Protein AF-A0A2V6ZN75-F1 (afdb_monomer_lite)

Radius of gyration: 19.62 Å; chains: 1; bounding box: 63×71×42 Å

Secondary structure (DSSP, 8-state):
-----SSHHHHHHHHHHHT--SS--HHHHHHHHHHHHHHHHHHHTTSS-HHHHHHHHHHHHHHHHHHTT--HHHHHHHHHHHHHHHHHHTT--HHHHHHHHHHHHHHHHHHTT--HHHHHHHHHHHHHHHHHHHT--HHHHHHHHHHHHHHHHHHH-HHHHHHHHHHHHHHHHHHHHHHTTSSS---------

Structure (mmCIF, N/CA/C/O backbone):
data_AF-A0A2V6ZN75-F1
#
_entry.id   AF-A0A2V6ZN75-F1
#
loop_
_atom_site.group_PDB
_atom_site.id
_atom_site.type_symbol
_atom_site.label_atom_id
_atom_site.label_alt_id
_atom_site.label_comp_id
_atom_site.label_asym_id
_atom_site.label_entity_id
_atom_site.label_seq_id
_atom_site.pdbx_PDB_ins_code
_atom_site.Cartn_x
_atom_site.Cartn_y
_atom_site.Cartn_z
_atom_site.occupancy
_atom_site.B_iso_or_equiv
_atom_site.auth_seq_id
_atom_site.auth_comp_id
_atom_site.auth_asym_id
_atom_site.auth_atom_id
_atom_site.pdbx_PDB_model_num
ATOM 1 N N . MET A 1 1 ? 25.340 33.271 24.447 1.00 34.81 1 MET A N 1
ATOM 2 C CA . MET A 1 1 ? 25.197 32.747 23.071 1.00 34.81 1 MET A CA 1
ATOM 3 C C . MET A 1 1 ? 25.321 31.231 23.127 1.00 34.81 1 MET A C 1
ATOM 5 O O . MET A 1 1 ? 26.429 30.729 23.212 1.00 34.81 1 MET A O 1
ATOM 9 N N . THR A 1 2 ? 24.207 30.503 23.158 1.00 36.66 2 THR A N 1
ATOM 10 C CA . THR A 1 2 ? 24.182 29.031 23.181 1.00 36.66 2 THR A CA 1
ATOM 11 C C . THR A 1 2 ? 23.348 28.549 22.001 1.00 36.66 2 THR A C 1
ATOM 13 O O . THR A 1 2 ? 22.123 28.620 22.010 1.00 36.66 2 THR A O 1
ATOM 16 N N . ARG A 1 3 ? 24.026 28.097 20.946 1.00 39.31 3 ARG A N 1
ATOM 17 C CA . ARG A 1 3 ? 23.434 27.297 19.872 1.00 39.31 3 ARG A CA 1
ATOM 18 C C . ARG A 1 3 ? 24.203 25.988 19.784 1.00 39.31 3 ARG A C 1
ATOM 20 O O . ARG A 1 3 ? 25.414 25.978 19.974 1.00 39.31 3 ARG A O 1
ATOM 27 N N . SER A 1 4 ? 23.453 24.949 19.431 1.00 39.00 4 SER A N 1
ATOM 28 C CA . SER A 1 4 ? 23.906 23.631 18.977 1.00 39.00 4 SER A CA 1
ATOM 29 C C . SER A 1 4 ? 24.044 22.559 20.055 1.00 39.00 4 SER A C 1
ATOM 31 O O . SER A 1 4 ? 25.131 22.223 20.501 1.00 39.00 4 SER A O 1
ATOM 33 N N . SER A 1 5 ? 22.912 21.937 20.386 1.00 44.19 5 SER A N 1
ATOM 34 C CA . SER A 1 5 ? 22.880 20.511 20.722 1.00 44.19 5 SER A CA 1
ATOM 35 C C . SER A 1 5 ? 21.494 19.950 20.401 1.00 44.19 5 SER A C 1
ATOM 37 O O . SER A 1 5 ? 20.612 19.978 21.247 1.00 44.19 5 SER A O 1
ATOM 39 N N . HIS A 1 6 ? 21.267 19.541 19.147 1.00 46.12 6 HIS A N 1
ATOM 40 C CA . HIS A 1 6 ? 20.044 18.822 18.743 1.00 46.12 6 HIS A CA 1
ATOM 41 C C . HIS A 1 6 ? 20.264 17.730 17.669 1.00 46.12 6 HIS A C 1
ATOM 43 O O . HIS A 1 6 ? 19.305 17.059 17.313 1.00 46.12 6 HIS A O 1
ATOM 49 N N . ASN A 1 7 ? 21.496 17.469 17.202 1.00 46.22 7 ASN A N 1
ATOM 50 C CA . ASN A 1 7 ? 21.741 16.425 16.184 1.00 46.22 7 ASN A CA 1
ATOM 51 C C . ASN A 1 7 ? 22.216 15.067 16.738 1.00 46.22 7 ASN A C 1
ATOM 53 O O . ASN A 1 7 ? 22.113 14.063 16.042 1.00 46.22 7 ASN A O 1
ATOM 57 N N . GLY A 1 8 ? 22.689 14.997 17.987 1.00 38.28 8 GLY A N 1
ATOM 58 C CA . GLY A 1 8 ? 23.343 13.787 18.508 1.00 38.28 8 GLY A CA 1
ATOM 59 C C . GLY A 1 8 ? 22.412 12.605 18.812 1.00 38.28 8 GLY A C 1
ATOM 60 O O . GLY A 1 8 ? 22.855 11.461 18.800 1.00 38.28 8 GLY A O 1
ATOM 61 N N . SER A 1 9 ? 21.121 12.838 19.068 1.00 49.72 9 SER A N 1
ATOM 62 C CA . SER A 1 9 ? 20.165 11.768 19.402 1.00 49.72 9 SER A CA 1
ATOM 63 C C . SER A 1 9 ? 19.601 11.057 18.170 1.00 49.72 9 SER A C 1
ATOM 65 O O . SER A 1 9 ? 19.288 9.869 18.234 1.00 49.72 9 SER A O 1
ATOM 67 N N . PHE A 1 10 ? 19.505 11.764 17.042 1.00 42.41 10 PHE A N 1
ATOM 68 C CA . PHE A 1 10 ? 18.984 11.232 15.785 1.00 42.41 10 PHE A CA 1
ATOM 69 C C . PHE A 1 10 ? 19.989 10.286 15.121 1.00 42.41 10 PHE A C 1
ATOM 71 O O . PHE A 1 10 ? 19.644 9.166 14.749 1.00 42.41 10 PHE A O 1
ATOM 78 N N . GLU A 1 11 ? 21.261 10.680 15.084 1.00 40.12 11 GLU A N 1
ATOM 79 C CA . GLU A 1 11 ? 22.337 9.859 14.520 1.00 40.12 11 GLU A CA 1
ATOM 80 C C . GLU A 1 11 ? 22.581 8.587 15.348 1.00 40.12 11 GLU A C 1
ATOM 82 O O . GLU A 1 11 ? 22.791 7.511 14.790 1.00 40.12 11 GLU A O 1
ATOM 87 N N . GLN A 1 12 ? 22.446 8.667 16.678 1.00 47.84 12 GLN A N 1
ATOM 88 C CA . GLN A 1 12 ? 22.550 7.502 17.566 1.00 47.84 12 GLN A CA 1
ATOM 89 C C . GLN A 1 12 ? 21.350 6.552 17.449 1.00 47.84 12 GLN A C 1
ATOM 91 O O . GLN A 1 12 ? 21.514 5.335 17.561 1.00 47.84 12 GLN A O 1
ATOM 96 N N . ALA A 1 13 ? 20.147 7.084 17.208 1.00 49.59 13 ALA A N 1
ATOM 97 C CA . ALA A 1 13 ? 18.953 6.277 16.968 1.00 49.59 13 ALA A CA 1
ATOM 98 C C . ALA A 1 13 ? 19.046 5.522 15.633 1.00 49.59 13 ALA A C 1
ATOM 100 O O . ALA A 1 13 ? 18.709 4.339 15.575 1.00 49.59 13 ALA A O 1
ATOM 101 N N . ILE A 1 14 ? 19.580 6.174 14.595 1.00 48.12 14 ILE A N 1
ATOM 102 C CA . ILE A 1 14 ? 19.839 5.561 13.287 1.00 48.12 14 ILE A CA 1
ATOM 103 C C . ILE A 1 14 ? 20.945 4.503 13.394 1.00 48.12 14 ILE A C 1
ATOM 105 O O . ILE A 1 14 ? 20.753 3.381 12.933 1.00 48.12 14 ILE A O 1
ATOM 109 N N . GLN A 1 15 ? 22.060 4.787 14.075 1.00 40.31 15 GLN A N 1
ATOM 110 C CA . GLN A 1 15 ? 23.147 3.811 14.250 1.00 40.31 15 GLN A CA 1
ATOM 111 C C . GLN A 1 15 ? 22.716 2.570 15.047 1.00 40.31 15 GLN A C 1
ATOM 113 O O . GLN A 1 15 ? 23.121 1.451 14.717 1.00 40.31 15 GLN A O 1
ATOM 118 N N . LYS A 1 16 ? 21.845 2.732 16.054 1.00 44.66 16 LYS A N 1
ATOM 119 C CA . LYS A 1 16 ? 21.267 1.598 16.795 1.00 44.66 16 LYS A CA 1
ATOM 120 C C . LYS A 1 16 ? 20.245 0.803 15.981 1.00 44.66 16 LYS A C 1
ATOM 122 O O . LYS A 1 16 ? 20.147 -0.403 16.183 1.00 44.66 16 LYS A O 1
ATOM 127 N N . ALA A 1 17 ? 19.514 1.443 15.067 1.00 47.38 17 ALA A N 1
ATOM 128 C CA . ALA A 1 17 ? 18.564 0.769 14.182 1.00 47.38 17 ALA A CA 1
ATOM 129 C C . ALA A 1 17 ? 19.262 -0.021 13.060 1.00 47.38 17 ALA A C 1
ATOM 131 O O . ALA A 1 17 ? 18.829 -1.119 12.727 1.00 47.38 17 ALA A O 1
ATOM 132 N N . VAL A 1 18 ? 20.364 0.508 12.520 1.00 44.22 18 VAL A N 1
ATOM 133 C CA . VAL A 1 18 ? 21.114 -0.091 11.400 1.00 44.22 18 VAL A CA 1
ATOM 134 C C . VAL A 1 18 ? 21.980 -1.283 11.836 1.00 44.22 18 VAL A C 1
ATOM 136 O O . VAL A 1 18 ? 22.219 -2.192 11.048 1.00 44.22 18 VAL A O 1
ATOM 139 N N . SER A 1 19 ? 22.405 -1.340 13.101 1.00 46.91 19 SER A N 1
ATOM 140 C CA . SER A 1 19 ? 23.269 -2.426 13.602 1.00 46.91 19 SER A CA 1
ATOM 141 C C . SER A 1 19 ? 22.510 -3.705 14.008 1.00 46.91 19 SER A C 1
ATOM 143 O O . SER A 1 19 ? 23.130 -4.716 14.330 1.00 46.91 19 SER A O 1
ATOM 145 N N . GLY A 1 20 ? 21.173 -3.680 14.020 1.00 42.34 20 GLY A N 1
ATOM 146 C CA . GLY A 1 20 ? 20.321 -4.788 14.462 1.00 42.34 20 GLY A CA 1
ATOM 147 C C . GLY A 1 20 ? 19.846 -5.664 13.306 1.00 42.34 20 GLY A C 1
ATOM 148 O O . GLY A 1 20 ? 18.685 -5.594 12.911 1.00 42.34 20 GLY A O 1
ATOM 149 N N . GLY A 1 21 ? 20.740 -6.478 12.746 1.00 41.41 21 GLY A N 1
ATOM 150 C CA . GLY A 1 21 ? 20.378 -7.485 11.752 1.00 41.41 21 GLY A CA 1
ATOM 151 C C . GLY A 1 21 ? 19.423 -8.537 12.328 1.00 41.41 21 GLY A C 1
ATOM 152 O O . GLY A 1 21 ? 19.740 -9.194 13.316 1.00 41.41 21 GLY A O 1
ATOM 153 N N . GLY A 1 22 ? 18.281 -8.727 11.664 1.00 43.41 22 GLY A N 1
ATOM 154 C CA . GLY A 1 22 ? 17.375 -9.855 11.877 1.00 43.41 22 GLY A CA 1
ATOM 155 C C . GLY A 1 22 ? 16.224 -9.581 12.847 1.00 43.41 22 GLY A C 1
ATOM 156 O O . GLY A 1 22 ? 16.417 -9.372 14.039 1.00 43.41 22 GLY A O 1
ATOM 157 N N . THR A 1 23 ? 15.001 -9.727 12.328 1.00 43.00 23 THR A N 1
ATOM 158 C CA . THR A 1 23 ? 13.693 -9.534 12.989 1.00 43.00 23 THR A CA 1
ATOM 159 C C . THR A 1 23 ? 13.234 -8.082 12.976 1.00 43.00 23 THR A C 1
ATOM 161 O O . THR A 1 23 ? 13.906 -7.204 13.509 1.00 43.00 23 THR A O 1
ATOM 164 N N . VAL A 1 24 ? 12.065 -7.842 12.367 1.00 48.28 24 VAL A N 1
ATOM 165 C CA . VAL A 1 24 ? 11.304 -6.582 12.409 1.00 48.28 24 VAL A CA 1
ATOM 166 C C . VAL A 1 24 ? 11.269 -6.095 13.856 1.00 48.28 24 VAL A C 1
ATOM 168 O O . VAL A 1 24 ? 10.476 -6.557 14.672 1.00 48.28 24 VAL A O 1
ATOM 171 N N . SER A 1 25 ? 12.218 -5.234 14.207 1.00 43.88 25 SER A N 1
ATOM 172 C CA . SER A 1 25 ? 12.447 -4.871 15.593 1.00 43.88 25 SER A CA 1
ATOM 173 C C . SER A 1 25 ? 11.322 -3.942 16.009 1.00 43.88 25 SER A C 1
ATOM 175 O O . SER A 1 25 ? 10.948 -3.037 15.263 1.00 43.88 25 SER A O 1
ATOM 177 N N . VAL A 1 26 ? 10.809 -4.118 17.223 1.00 49.53 26 VAL A N 1
ATOM 178 C CA . VAL A 1 26 ? 9.845 -3.204 17.858 1.00 49.53 26 VAL A CA 1
ATOM 179 C C . VAL A 1 26 ? 10.302 -1.736 17.734 1.00 49.53 26 VAL A C 1
ATOM 181 O O . VAL A 1 26 ? 9.471 -0.838 17.671 1.00 49.53 26 VAL A O 1
ATOM 184 N N . GLY A 1 27 ? 11.612 -1.491 17.586 1.00 43.91 27 GLY A N 1
ATOM 185 C CA . GLY A 1 27 ? 12.206 -0.199 17.235 1.00 43.91 27 GLY A CA 1
ATOM 186 C C . GLY A 1 27 ? 11.790 0.389 15.878 1.00 43.91 27 GLY A C 1
ATOM 187 O O . GLY A 1 27 ? 11.506 1.579 15.829 1.00 43.91 27 GLY A O 1
ATOM 188 N N . LEU A 1 28 ? 11.678 -0.399 14.800 1.00 46.22 28 LEU A N 1
ATOM 189 C CA . LEU A 1 28 ? 11.204 0.086 13.493 1.00 46.22 28 LEU A CA 1
ATOM 190 C C . LEU A 1 28 ? 9.699 0.360 13.522 1.00 46.22 28 LEU A C 1
ATOM 192 O O . LEU A 1 28 ? 9.251 1.380 13.013 1.00 46.22 28 LEU A O 1
ATOM 196 N N . VAL A 1 29 ? 8.927 -0.513 14.176 1.00 47.28 29 VAL A N 1
ATOM 197 C CA . VAL A 1 29 ? 7.491 -0.281 14.394 1.00 47.28 29 VAL A CA 1
ATOM 198 C C . VAL A 1 29 ? 7.286 0.985 15.222 1.00 47.28 29 VAL A C 1
ATOM 200 O O . VAL A 1 29 ? 6.440 1.796 14.872 1.00 47.28 29 VAL A O 1
ATOM 203 N N . ASN A 1 30 ? 8.088 1.204 16.266 1.00 46.59 30 ASN A N 1
ATOM 204 C CA . ASN A 1 30 ? 8.038 2.422 17.071 1.00 46.59 30 ASN A CA 1
ATOM 205 C C . ASN A 1 30 ? 8.549 3.656 16.325 1.00 46.59 30 ASN A C 1
ATOM 207 O O . ASN A 1 30 ? 8.037 4.739 16.575 1.00 46.59 30 ASN A O 1
ATOM 211 N N . LEU A 1 31 ? 9.501 3.518 15.399 1.00 51.47 31 LEU A N 1
ATOM 212 C CA . LEU A 1 31 ? 9.956 4.612 14.544 1.00 51.47 31 LEU A CA 1
ATOM 213 C C . LEU A 1 31 ? 8.867 5.008 13.550 1.00 51.47 31 LEU A C 1
ATOM 215 O O . LEU A 1 31 ? 8.475 6.164 13.528 1.00 51.47 31 LEU A O 1
ATOM 219 N N . VAL A 1 32 ? 8.317 4.049 12.803 1.00 53.16 32 VAL A N 1
ATOM 220 C CA . VAL A 1 32 ? 7.191 4.270 11.884 1.00 53.16 32 VAL A CA 1
ATOM 221 C C . VAL A 1 32 ? 5.993 4.824 12.648 1.00 53.16 32 VAL A C 1
ATOM 223 O O . VAL A 1 32 ? 5.395 5.801 12.213 1.00 53.16 32 VAL A O 1
ATOM 226 N N . LYS A 1 33 ? 5.688 4.273 13.829 1.00 49.84 33 LYS A N 1
ATOM 227 C CA . LYS A 1 33 ? 4.644 4.779 14.724 1.00 49.84 33 LYS A CA 1
ATOM 228 C C . LYS A 1 3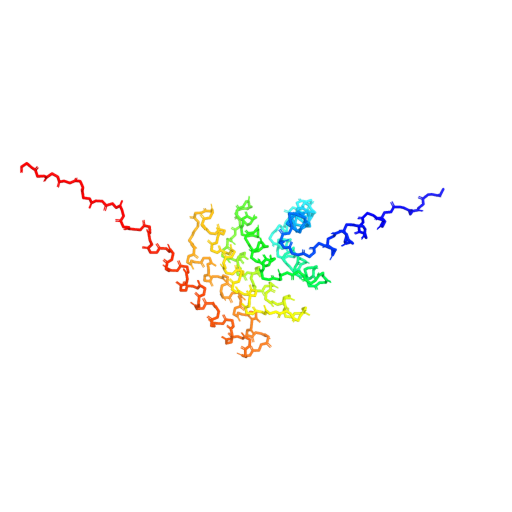3 ? 4.942 6.201 15.185 1.00 49.84 33 LYS A C 1
ATOM 230 O O . LYS A 1 33 ? 4.031 7.009 15.138 1.00 49.84 33 LYS A O 1
ATOM 235 N N . ASN A 1 34 ? 6.166 6.536 15.590 1.00 50.59 34 ASN A N 1
ATOM 236 C CA . ASN A 1 34 ? 6.512 7.899 15.995 1.00 50.59 34 ASN A CA 1
ATOM 237 C C . ASN A 1 34 ? 6.473 8.863 14.814 1.00 50.59 34 ASN A C 1
ATOM 239 O O . ASN A 1 34 ? 5.902 9.928 14.954 1.00 50.59 34 ASN A O 1
ATOM 243 N N . THR A 1 35 ? 6.994 8.501 13.645 1.00 50.66 35 THR A N 1
ATOM 244 C CA . THR A 1 35 ? 6.923 9.331 12.438 1.00 50.66 35 THR A CA 1
ATOM 245 C C . THR A 1 35 ? 5.475 9.546 11.999 1.00 50.66 35 THR A C 1
ATOM 247 O O . THR A 1 35 ? 5.101 10.674 11.690 1.00 50.66 35 THR A O 1
ATOM 250 N N . LEU A 1 36 ? 4.639 8.502 12.038 1.00 48.47 36 LEU A N 1
ATOM 251 C CA . LEU A 1 36 ? 3.197 8.603 11.803 1.00 48.47 36 LEU A CA 1
ATOM 252 C C . LEU A 1 36 ? 2.537 9.488 12.854 1.00 48.47 36 LEU A C 1
ATOM 254 O O . LEU A 1 36 ? 1.841 10.419 12.489 1.00 48.47 36 LEU A O 1
ATOM 258 N N . VAL A 1 37 ? 2.774 9.252 14.144 1.00 48.12 37 VAL A N 1
ATOM 259 C CA . VAL A 1 37 ? 2.201 10.045 15.241 1.00 48.12 37 VAL A CA 1
ATOM 260 C C . VAL A 1 37 ? 2.643 11.502 15.148 1.00 48.12 37 VAL A C 1
ATOM 262 O O . VAL A 1 37 ? 1.812 12.382 15.332 1.00 48.12 37 VAL A O 1
ATOM 265 N N . THR A 1 38 ? 3.899 11.785 14.811 1.00 48.56 38 THR A N 1
ATOM 266 C CA . THR A 1 38 ? 4.423 13.141 14.608 1.00 48.56 38 THR A CA 1
ATOM 267 C C . THR A 1 38 ? 3.789 13.802 13.385 1.00 48.56 38 THR A C 1
ATOM 269 O O . THR A 1 38 ? 3.342 14.940 13.491 1.00 48.56 38 THR A O 1
ATOM 272 N N . ALA A 1 39 ? 3.669 13.100 12.253 1.00 46.09 39 ALA A N 1
ATOM 273 C CA . ALA A 1 39 ? 3.011 13.625 11.053 1.00 46.09 39 ALA A CA 1
ATOM 274 C C . ALA A 1 39 ? 1.502 13.857 11.268 1.00 46.09 39 ALA A C 1
ATOM 276 O O . ALA A 1 39 ? 0.960 14.876 10.852 1.00 46.09 39 ALA A O 1
ATOM 277 N N . ILE A 1 40 ? 0.831 12.938 11.965 1.00 44.28 40 ILE A N 1
ATOM 278 C CA . ILE A 1 40 ? -0.593 12.997 12.318 1.00 44.28 40 ILE A CA 1
ATOM 279 C C . ILE A 1 40 ? -0.855 14.104 13.346 1.00 44.28 40 ILE A C 1
ATOM 281 O O . ILE A 1 40 ? -1.847 14.818 13.226 1.00 44.28 40 ILE A O 1
ATOM 285 N N . SER A 1 41 ? 0.026 14.278 14.336 1.00 48.59 41 SER A N 1
ATOM 286 C CA . SER A 1 41 ? -0.096 15.345 15.340 1.00 48.59 41 SER A CA 1
ATOM 287 C C . SER A 1 41 ? 0.135 16.715 14.706 1.00 48.59 41 SER A C 1
ATOM 289 O O . SER A 1 41 ? -0.681 17.605 14.906 1.00 48.59 41 SER A O 1
ATOM 291 N N . GLY A 1 42 ? 1.147 16.852 13.840 1.00 45.81 42 GLY A N 1
ATOM 292 C CA . GLY A 1 42 ? 1.357 18.081 13.068 1.00 45.81 42 GLY A CA 1
ATOM 293 C C . GLY A 1 42 ? 0.198 18.411 12.118 1.00 45.81 42 GLY A C 1
ATOM 294 O O . GLY A 1 42 ? -0.074 19.578 11.870 1.00 45.81 42 GLY A O 1
ATOM 295 N N . ALA A 1 43 ? -0.531 17.402 11.628 1.00 39.25 43 ALA A N 1
ATOM 296 C CA . ALA A 1 43 ? -1.731 17.595 10.812 1.00 39.25 43 ALA A CA 1
ATOM 297 C C . ALA A 1 43 ? -2.996 17.925 11.629 1.00 39.25 43 ALA A C 1
ATOM 299 O O . ALA A 1 43 ? -3.881 18.613 11.118 1.00 39.25 43 ALA A O 1
ATOM 300 N N . ARG A 1 44 ? -3.096 17.467 12.890 1.00 40.12 44 ARG A N 1
ATOM 301 C CA . ARG A 1 44 ? -4.186 17.847 13.813 1.00 40.12 44 ARG A CA 1
ATOM 302 C C . ARG A 1 44 ? -4.158 19.335 14.152 1.00 40.12 44 ARG A C 1
ATOM 304 O O . ARG A 1 44 ? -5.226 19.930 14.246 1.00 40.12 44 ARG A O 1
ATOM 311 N N . ASP A 1 45 ? -2.973 19.932 14.251 1.00 46.38 45 ASP A N 1
ATOM 312 C CA . ASP A 1 45 ? -2.811 21.366 14.526 1.00 46.38 45 ASP A CA 1
ATOM 313 C C . ASP A 1 45 ? -3.297 22.267 13.367 1.00 46.38 45 ASP A C 1
ATOM 315 O O . ASP A 1 45 ? -3.529 23.457 13.568 1.00 46.38 45 ASP A O 1
ATOM 319 N N . VAL A 1 46 ? -3.506 21.709 12.164 1.00 45.19 46 VAL A N 1
ATOM 320 C CA . VAL A 1 46 ? -3.925 22.443 10.948 1.00 45.19 46 VAL A CA 1
ATOM 321 C C . VAL A 1 46 ? -5.378 22.124 10.534 1.00 45.19 46 VAL A C 1
ATOM 323 O O . VAL A 1 46 ? -5.899 22.685 9.575 1.00 45.19 46 VAL A O 1
ATOM 326 N N . GLY A 1 47 ? -6.089 21.262 11.270 1.00 37.56 47 GLY A N 1
ATOM 327 C CA . GLY A 1 47 ? -7.556 21.137 11.222 1.00 37.56 47 GLY A CA 1
ATOM 328 C C . GLY A 1 47 ? -8.219 20.635 9.924 1.00 37.56 47 GLY A C 1
ATOM 329 O O . GLY A 1 47 ? -9.432 20.448 9.934 1.00 37.56 47 GLY A O 1
ATOM 330 N N . GLY A 1 48 ? -7.492 20.380 8.826 1.00 43.31 48 GLY A N 1
ATOM 331 C CA . GLY A 1 48 ? -8.115 20.059 7.525 1.00 43.31 48 GLY A CA 1
ATOM 332 C C . GLY A 1 48 ? -7.497 18.926 6.696 1.00 43.31 48 GLY A C 1
ATOM 333 O O . GLY A 1 48 ? -8.094 18.510 5.708 1.00 43.31 48 GLY A O 1
ATOM 334 N N . GLU A 1 49 ? -6.331 18.388 7.066 1.00 54.50 49 GLU A N 1
ATOM 335 C CA . GLU A 1 49 ? -5.504 17.590 6.138 1.00 54.50 49 GLU A CA 1
ATOM 336 C C . GLU A 1 49 ? -5.164 16.171 6.612 1.00 54.50 49 GLU A C 1
ATOM 338 O O . GLU A 1 49 ? -4.235 15.555 6.095 1.00 54.50 49 GLU A O 1
ATOM 343 N N . MET A 1 50 ? -5.900 15.590 7.564 1.00 51.66 50 MET A N 1
ATOM 344 C CA . MET A 1 50 ? -5.519 14.285 8.135 1.00 51.66 50 MET A CA 1
ATOM 345 C C . MET A 1 50 ? -5.414 13.150 7.092 1.00 51.66 50 MET A C 1
ATOM 347 O O . MET A 1 50 ? -4.513 12.317 7.190 1.00 51.66 50 MET A O 1
ATOM 351 N N . GLY A 1 51 ? -6.251 13.150 6.045 1.00 50.84 51 GLY A N 1
ATOM 352 C CA . GLY A 1 51 ? -6.139 12.201 4.925 1.00 50.84 51 GLY A CA 1
ATOM 353 C C . GLY A 1 51 ? -4.896 12.428 4.048 1.00 50.84 51 GLY A C 1
ATOM 354 O O . GLY A 1 51 ? -4.192 11.478 3.703 1.00 50.84 51 GLY A O 1
ATOM 355 N N . THR A 1 52 ? -4.570 13.688 3.743 1.00 60.81 52 THR A N 1
ATOM 356 C CA . THR A 1 52 ? -3.352 14.077 3.008 1.00 60.81 52 THR A CA 1
ATOM 357 C C . THR A 1 52 ? -2.095 13.762 3.818 1.00 60.81 52 THR A C 1
ATOM 359 O O . THR A 1 52 ? -1.104 13.286 3.266 1.00 60.81 52 THR A O 1
ATOM 362 N N . ALA A 1 53 ? -2.154 13.954 5.136 1.00 66.38 53 ALA A N 1
ATOM 363 C CA . ALA A 1 53 ? -1.077 13.658 6.068 1.00 66.38 53 ALA A CA 1
ATOM 364 C C . ALA A 1 53 ? -0.815 12.155 6.195 1.00 66.38 53 ALA A C 1
ATOM 366 O O . ALA A 1 53 ? 0.342 11.743 6.186 1.00 66.38 53 ALA A O 1
ATOM 367 N N . ALA A 1 54 ? -1.858 11.320 6.241 1.00 68.81 54 ALA A N 1
ATOM 368 C CA . ALA A 1 54 ? -1.699 9.866 6.254 1.00 68.81 54 ALA A CA 1
ATOM 369 C C . ALA A 1 54 ? -1.036 9.361 4.960 1.00 68.81 54 ALA A C 1
ATOM 371 O O . ALA A 1 54 ? -0.072 8.595 5.000 1.00 68.81 54 ALA A O 1
ATOM 372 N N . VAL A 1 55 ? -1.466 9.875 3.804 1.00 72.25 55 VAL A N 1
ATOM 373 C CA . VAL A 1 55 ? -0.843 9.568 2.507 1.00 72.25 55 VAL A CA 1
ATOM 374 C C . VAL A 1 55 ? 0.601 10.081 2.440 1.00 72.25 55 VAL A C 1
ATOM 376 O O . VAL A 1 55 ? 1.487 9.370 1.964 1.00 72.25 55 VAL A O 1
ATOM 379 N N . ALA A 1 56 ? 0.880 11.285 2.943 1.00 74.69 56 ALA A N 1
ATOM 380 C CA . ALA A 1 56 ? 2.240 11.809 3.040 1.00 74.69 56 ALA A CA 1
ATOM 381 C C . ALA A 1 56 ? 3.115 10.938 3.953 1.00 74.69 56 ALA A C 1
ATOM 383 O O . ALA A 1 56 ? 4.268 10.663 3.617 1.00 74.69 56 ALA A O 1
ATOM 384 N N . ALA A 1 57 ? 2.553 10.434 5.052 1.00 74.38 57 ALA A N 1
ATOM 385 C CA . ALA A 1 57 ? 3.241 9.533 5.960 1.00 74.38 57 ALA A CA 1
ATOM 386 C C . ALA A 1 57 ? 3.537 8.172 5.314 1.00 74.38 57 ALA A C 1
ATOM 388 O O . ALA A 1 57 ? 4.626 7.645 5.527 1.00 74.38 57 ALA A O 1
ATOM 389 N N . VAL A 1 58 ? 2.650 7.632 4.466 1.00 84.12 58 VAL A N 1
ATOM 390 C CA . VAL A 1 58 ? 2.937 6.429 3.653 1.00 84.12 58 VAL A CA 1
ATOM 391 C C . VAL A 1 58 ? 4.176 6.658 2.782 1.00 84.12 58 VAL A C 1
ATOM 393 O O . VAL A 1 58 ? 5.118 5.867 2.822 1.00 84.12 58 VAL A O 1
ATOM 396 N N . ARG A 1 59 ? 4.225 7.771 2.037 1.00 84.31 59 ARG A N 1
ATOM 397 C CA . ARG A 1 59 ? 5.366 8.092 1.161 1.00 84.31 59 ARG A CA 1
ATOM 398 C C . ARG A 1 59 ? 6.655 8.303 1.959 1.00 84.31 59 ARG A C 1
ATOM 400 O O . ARG A 1 59 ? 7.698 7.760 1.604 1.00 84.31 59 ARG A O 1
ATOM 407 N N . GLY A 1 60 ? 6.582 9.078 3.041 1.00 75.50 60 GLY A N 1
ATOM 408 C CA . GLY A 1 60 ? 7.718 9.333 3.927 1.00 75.50 60 GLY A CA 1
ATOM 409 C C . GLY A 1 60 ? 8.257 8.051 4.560 1.00 75.50 60 GLY A C 1
ATOM 410 O O . GLY A 1 60 ? 9.466 7.837 4.554 1.00 75.50 60 GLY A O 1
ATOM 411 N N . SER A 1 61 ? 7.370 7.158 5.008 1.00 77.19 61 SER A N 1
ATOM 412 C CA . SER A 1 61 ? 7.758 5.864 5.580 1.00 77.19 61 SER A CA 1
ATOM 413 C C . SER A 1 61 ? 8.478 4.989 4.557 1.00 77.19 61 SER A C 1
ATOM 415 O O . SER A 1 61 ? 9.505 4.407 4.882 1.00 77.19 61 SER A O 1
ATOM 417 N N . ILE A 1 62 ? 7.991 4.926 3.313 1.00 79.62 62 ILE A N 1
ATOM 418 C CA . ILE A 1 62 ? 8.629 4.131 2.251 1.00 79.62 62 ILE A CA 1
ATOM 419 C C . ILE A 1 62 ? 10.003 4.696 1.879 1.00 79.62 62 ILE A C 1
ATOM 421 O O . ILE A 1 62 ? 10.942 3.924 1.697 1.00 79.62 62 ILE A O 1
ATOM 425 N N . ARG A 1 63 ? 10.155 6.024 1.796 1.00 78.75 63 ARG A N 1
ATOM 426 C CA . ARG A 1 63 ? 11.462 6.649 1.529 1.00 78.75 63 ARG A CA 1
ATOM 427 C C . ARG A 1 63 ? 12.459 6.374 2.646 1.00 78.75 63 ARG A C 1
ATOM 429 O O . ARG A 1 63 ? 13.536 5.863 2.367 1.00 78.75 63 ARG A O 1
ATOM 436 N N . ALA A 1 64 ? 12.058 6.614 3.892 1.00 72.56 64 ALA A N 1
ATOM 437 C CA . ALA A 1 64 ? 12.893 6.327 5.053 1.00 72.56 64 ALA A CA 1
ATOM 438 C C . ALA A 1 64 ? 13.276 4.841 5.112 1.00 72.56 64 ALA A C 1
ATOM 440 O O . ALA A 1 64 ? 14.432 4.507 5.349 1.00 72.56 64 ALA A O 1
ATOM 441 N N . ALA A 1 65 ? 12.325 3.945 4.834 1.00 74.62 65 ALA A N 1
ATOM 442 C CA . ALA A 1 65 ? 12.581 2.513 4.759 1.00 74.62 65 ALA A CA 1
ATOM 443 C C . ALA A 1 65 ? 13.598 2.167 3.664 1.00 74.62 65 ALA A C 1
ATOM 445 O O . ALA A 1 65 ? 14.482 1.351 3.899 1.00 74.62 65 ALA A O 1
ATOM 446 N N . SER A 1 66 ? 13.521 2.814 2.501 1.00 77.25 66 SER A N 1
ATOM 447 C CA . SER A 1 66 ? 14.489 2.612 1.423 1.00 77.25 66 SER A CA 1
ATOM 448 C C . SER A 1 66 ? 15.890 3.091 1.793 1.00 77.25 66 SER A C 1
ATOM 450 O O . SER A 1 66 ? 16.860 2.415 1.466 1.00 77.25 66 SER A O 1
ATOM 452 N N . GLU A 1 67 ? 16.005 4.232 2.473 1.00 73.44 67 GLU A N 1
ATOM 453 C CA . GLU A 1 67 ? 17.292 4.798 2.901 1.00 73.44 67 GLU A CA 1
ATOM 454 C C . GLU A 1 67 ? 18.026 3.885 3.891 1.00 73.44 67 GLU A C 1
ATOM 456 O O . GLU A 1 67 ? 19.250 3.789 3.854 1.00 73.44 67 GLU A O 1
ATOM 461 N N . ILE A 1 68 ? 17.281 3.175 4.745 1.00 68.62 68 ILE A N 1
ATOM 462 C CA . ILE A 1 68 ? 17.842 2.255 5.747 1.00 68.62 68 ILE A CA 1
ATOM 463 C C . ILE A 1 68 ? 17.844 0.783 5.299 1.00 68.62 68 ILE A C 1
ATOM 465 O O . ILE A 1 68 ? 18.197 -0.089 6.090 1.00 68.62 68 ILE A O 1
ATOM 469 N N . GLY A 1 69 ? 17.417 0.484 4.067 1.00 73.56 69 GLY A N 1
ATOM 470 C CA . GLY A 1 69 ? 17.337 -0.886 3.545 1.00 73.56 69 GLY A CA 1
ATOM 471 C C . GLY A 1 69 ? 16.286 -1.777 4.225 1.00 73.56 69 GLY A C 1
ATOM 472 O O . GLY A 1 69 ? 16.441 -2.997 4.263 1.00 73.56 69 GLY A O 1
ATOM 473 N N . ALA A 1 70 ? 15.227 -1.193 4.789 1.00 77.69 70 ALA A N 1
ATOM 474 C CA . ALA A 1 70 ? 14.123 -1.928 5.401 1.00 77.69 70 ALA A CA 1
ATOM 475 C C . ALA A 1 70 ? 13.159 -2.527 4.357 1.00 77.69 70 ALA A C 1
ATOM 477 O O . ALA A 1 70 ? 13.120 -2.129 3.192 1.00 77.69 70 ALA A O 1
ATOM 478 N N . ASP A 1 71 ? 12.331 -3.481 4.795 1.00 84.94 71 ASP A N 1
ATOM 479 C CA . ASP A 1 71 ? 11.326 -4.119 3.940 1.00 84.94 71 ASP A CA 1
ATOM 480 C C . ASP A 1 71 ? 10.194 -3.145 3.580 1.00 84.94 71 ASP A C 1
ATOM 482 O O . ASP A 1 71 ? 9.271 -2.899 4.364 1.00 84.94 71 ASP A O 1
ATOM 486 N N . LEU A 1 72 ? 10.256 -2.618 2.355 1.00 86.44 72 LEU A N 1
ATOM 487 C CA . LEU A 1 72 ? 9.258 -1.700 1.805 1.00 86.44 72 LEU A CA 1
ATOM 488 C C . LEU A 1 72 ? 7.854 -2.311 1.771 1.00 86.44 72 LEU A C 1
ATOM 490 O O . LEU A 1 72 ? 6.875 -1.585 1.931 1.00 86.44 72 LEU A O 1
ATOM 494 N N . GLY A 1 73 ? 7.748 -3.629 1.570 1.00 86.12 73 GLY A N 1
ATOM 495 C CA . GLY A 1 73 ? 6.475 -4.342 1.551 1.00 86.12 73 GLY A CA 1
ATOM 496 C C . GLY A 1 73 ? 5.803 -4.295 2.918 1.00 86.12 73 GLY A C 1
ATOM 497 O O . GLY A 1 73 ? 4.683 -3.802 3.044 1.00 86.12 73 GLY A O 1
ATOM 498 N N . ALA A 1 74 ? 6.528 -4.703 3.960 1.00 84.31 74 ALA A N 1
ATOM 499 C CA . ALA A 1 74 ? 6.031 -4.647 5.333 1.00 84.31 74 ALA A CA 1
ATOM 500 C C . ALA A 1 74 ? 5.651 -3.215 5.749 1.00 84.31 74 ALA A C 1
ATOM 502 O O . ALA A 1 74 ? 4.594 -3.001 6.346 1.00 84.31 74 ALA A O 1
ATOM 503 N N . VAL A 1 75 ? 6.480 -2.225 5.401 1.00 84.75 75 VAL A N 1
ATOM 504 C CA . VAL A 1 75 ? 6.191 -0.810 5.679 1.00 84.75 75 VAL A CA 1
ATOM 505 C C . VAL A 1 75 ? 4.916 -0.368 4.971 1.00 84.75 75 VAL A C 1
ATOM 507 O O . VAL A 1 75 ? 4.033 0.187 5.621 1.00 84.75 75 VAL A O 1
ATOM 510 N N . ALA A 1 76 ? 4.761 -0.679 3.683 1.00 89.88 76 ALA A N 1
ATOM 511 C CA . ALA A 1 76 ? 3.541 -0.373 2.950 1.00 89.88 76 ALA A CA 1
ATOM 512 C C . ALA A 1 76 ? 2.312 -1.015 3.610 1.00 89.88 76 ALA A C 1
ATOM 514 O O . ALA A 1 76 ? 1.353 -0.306 3.902 1.00 89.88 76 ALA A O 1
ATOM 515 N N . ARG A 1 77 ? 2.350 -2.313 3.940 1.00 91.50 77 ARG A N 1
ATOM 516 C CA . ARG A 1 77 ? 1.241 -3.012 4.615 1.00 91.50 77 ARG A CA 1
ATOM 517 C C . ARG A 1 77 ? 0.766 -2.271 5.866 1.00 91.50 77 ARG A C 1
ATOM 519 O O . ARG A 1 77 ? -0.426 -1.984 5.993 1.00 91.50 77 ARG A O 1
ATOM 526 N N . TYR A 1 78 ? 1.685 -1.916 6.765 1.00 87.12 78 TYR A N 1
ATOM 527 C CA . TYR A 1 78 ? 1.329 -1.230 8.010 1.00 87.12 78 TYR A CA 1
ATOM 528 C C . TYR A 1 78 ? 0.909 0.228 7.799 1.00 87.12 78 TYR A C 1
ATOM 530 O O . TYR A 1 78 ? -0.033 0.684 8.447 1.00 87.12 78 TYR A O 1
ATOM 538 N N . SER A 1 79 ? 1.553 0.956 6.885 1.00 84.56 79 SER A N 1
ATOM 539 C CA . SER A 1 79 ? 1.187 2.343 6.587 1.00 84.56 79 SER A CA 1
ATOM 540 C C . SER A 1 79 ? -0.201 2.449 5.949 1.00 84.56 79 SER A C 1
ATOM 542 O O . SER A 1 79 ? -0.966 3.346 6.303 1.00 84.56 79 SER A O 1
ATOM 544 N N . ILE A 1 80 ? -0.562 1.531 5.047 1.00 90.88 80 ILE A N 1
ATOM 545 C CA . ILE A 1 80 ? -1.896 1.495 4.430 1.00 90.88 80 ILE A CA 1
ATOM 546 C C . ILE A 1 80 ? -2.964 1.136 5.461 1.00 90.88 80 ILE A C 1
ATOM 548 O O . ILE A 1 80 ? -3.981 1.821 5.543 1.00 90.88 80 ILE A O 1
ATOM 552 N N . MET A 1 81 ? -2.708 0.122 6.292 1.00 89.81 81 MET A N 1
ATOM 553 C CA . MET A 1 81 ? -3.616 -0.256 7.375 1.00 89.81 81 MET A CA 1
ATOM 554 C C . MET A 1 81 ? -3.886 0.931 8.313 1.00 89.81 81 MET A C 1
ATOM 556 O O . MET A 1 81 ? -5.042 1.276 8.543 1.00 89.81 81 MET A O 1
ATOM 560 N N . GLY A 1 82 ? -2.830 1.618 8.766 1.00 81.88 82 GLY A N 1
ATOM 561 C CA . GLY A 1 82 ? -2.958 2.807 9.612 1.00 81.88 82 GLY A CA 1
ATOM 562 C C . GLY A 1 82 ? -3.648 3.984 8.916 1.00 81.88 82 GLY A C 1
ATOM 563 O O . GLY A 1 82 ? -4.364 4.740 9.563 1.00 81.88 82 GLY A O 1
ATOM 564 N N . THR A 1 83 ? -3.492 4.127 7.597 1.00 84.69 83 THR A N 1
ATOM 565 C CA . THR A 1 83 ? -4.189 5.164 6.817 1.00 84.69 83 THR A CA 1
ATOM 566 C C . THR A 1 83 ? -5.696 4.919 6.769 1.00 84.69 83 THR A C 1
ATOM 568 O O . THR A 1 83 ? -6.470 5.858 6.922 1.00 84.69 83 THR A O 1
ATOM 571 N N . ILE A 1 84 ? -6.121 3.667 6.592 1.00 86.75 84 ILE A N 1
ATOM 572 C CA . ILE A 1 84 ? -7.543 3.297 6.574 1.00 86.75 84 ILE A CA 1
ATOM 573 C C . ILE A 1 84 ? -8.146 3.421 7.979 1.00 86.75 84 ILE A C 1
ATOM 575 O O . ILE A 1 84 ? -9.221 3.988 8.133 1.00 86.75 84 ILE A O 1
ATOM 579 N N . GLU A 1 85 ? -7.437 2.961 9.014 1.00 84.75 85 GLU A N 1
ATOM 580 C CA . GLU A 1 85 ? -7.859 3.138 10.411 1.00 84.75 85 GLU A CA 1
ATOM 581 C C . GLU A 1 85 ? -7.965 4.631 10.786 1.00 84.75 85 GLU A C 1
ATOM 583 O O . GLU A 1 85 ? -8.890 5.028 11.493 1.00 84.75 85 GLU A O 1
ATOM 588 N N . ALA A 1 86 ? -7.059 5.480 10.287 1.00 77.81 86 ALA A N 1
ATOM 589 C CA . ALA A 1 86 ? -7.136 6.927 10.478 1.00 77.81 86 ALA A CA 1
ATOM 590 C C . ALA A 1 86 ? -8.312 7.553 9.717 1.00 77.81 86 ALA A C 1
ATOM 592 O O . ALA A 1 86 ? -8.966 8.440 10.260 1.00 77.81 86 ALA A O 1
ATOM 593 N N . ALA A 1 87 ? -8.595 7.090 8.493 1.00 82.81 87 ALA A N 1
ATOM 594 C CA . ALA A 1 87 ? -9.760 7.523 7.728 1.00 82.81 87 ALA A CA 1
ATOM 595 C C . ALA A 1 87 ? -11.058 7.209 8.483 1.00 82.81 87 ALA A C 1
ATOM 597 O O . ALA A 1 87 ? -11.900 8.090 8.609 1.00 82.81 87 ALA A O 1
ATOM 598 N N . GLU A 1 88 ? -11.179 6.021 9.078 1.00 85.44 88 GLU A N 1
ATOM 599 C CA . GLU A 1 88 ? -12.336 5.668 9.909 1.00 85.44 88 GLU A CA 1
ATOM 600 C C . GLU A 1 88 ? -12.489 6.599 11.118 1.00 85.44 88 GLU A C 1
ATOM 602 O O . GLU A 1 88 ? -13.569 7.124 11.374 1.00 85.44 88 GLU A O 1
ATOM 607 N N . GLN A 1 89 ? -11.396 6.866 11.841 1.00 78.69 89 GLN A N 1
ATOM 608 C CA . GLN A 1 89 ? -11.423 7.720 13.037 1.00 78.69 89 GLN A CA 1
ATOM 609 C C . GLN A 1 89 ? -11.910 9.148 12.764 1.00 78.69 89 GLN A C 1
ATOM 611 O O . GLN A 1 89 ? -12.406 9.805 13.678 1.00 78.69 89 GLN A O 1
ATOM 616 N N . ILE A 1 90 ? -11.755 9.635 11.531 1.00 79.44 90 ILE A N 1
ATOM 617 C CA . ILE A 1 90 ? -12.194 10.972 11.114 1.00 79.44 90 ILE A CA 1
ATOM 618 C C . ILE A 1 90 ? -13.492 10.946 10.293 1.00 79.44 90 ILE A C 1
ATOM 620 O O . ILE A 1 90 ? -13.889 11.985 9.771 1.00 79.44 90 ILE A O 1
ATOM 624 N N . GLY A 1 91 ? -14.143 9.784 10.151 1.00 78.31 91 GLY A N 1
ATOM 625 C CA . GLY A 1 91 ? -15.353 9.620 9.336 1.00 78.31 91 GLY A CA 1
ATOM 626 C C . GLY A 1 91 ? -15.122 9.795 7.829 1.00 78.31 91 GLY A C 1
ATOM 627 O O . GLY A 1 91 ? -16.019 10.227 7.108 1.00 78.31 91 GLY A O 1
ATOM 628 N N . GLY A 1 92 ? -13.905 9.526 7.357 1.00 80.50 92 GLY A N 1
ATOM 629 C CA . GLY A 1 92 ? -13.503 9.629 5.958 1.00 80.50 92 GLY A CA 1
ATOM 630 C C . GLY A 1 92 ? -13.880 8.409 5.113 1.00 80.50 92 GLY A C 1
ATOM 631 O O . GLY A 1 92 ? -14.221 7.340 5.612 1.00 80.50 92 GLY A O 1
ATOM 632 N N . GLU A 1 93 ? -13.774 8.556 3.791 1.00 89.19 93 GLU A N 1
ATOM 633 C CA . GLU A 1 93 ? -14.062 7.476 2.845 1.00 89.19 93 GLU A CA 1
ATOM 634 C C . GLU A 1 93 ? -12.931 6.429 2.826 1.00 89.19 93 GLU A C 1
ATOM 636 O O . GLU A 1 93 ? -11.837 6.674 2.307 1.00 89.19 93 GLU A O 1
ATOM 641 N N . LEU A 1 94 ? -13.201 5.234 3.362 1.00 91.75 94 LEU A N 1
ATOM 642 C CA . LEU A 1 94 ? -12.204 4.162 3.476 1.00 91.75 94 LEU A CA 1
ATOM 643 C C . LEU A 1 94 ? -11.682 3.669 2.118 1.00 91.75 94 LEU A C 1
ATOM 645 O O . LEU A 1 94 ? -10.482 3.432 1.974 1.00 91.75 94 LEU A O 1
ATOM 649 N N . GLY A 1 95 ? -12.565 3.528 1.123 1.00 90.69 95 GLY A N 1
ATOM 650 C CA . GLY A 1 95 ? -12.208 3.094 -0.233 1.00 90.69 95 GLY A CA 1
ATOM 651 C C . GLY A 1 95 ? -11.266 4.086 -0.914 1.00 90.69 95 GLY A C 1
ATOM 652 O O . GLY A 1 95 ? -10.155 3.733 -1.324 1.00 90.69 95 GLY A O 1
ATOM 653 N N . GLY A 1 96 ? -11.643 5.367 -0.931 1.00 91.12 96 GLY A N 1
ATOM 654 C CA . GLY A 1 96 ? -10.786 6.463 -1.380 1.00 91.12 96 GLY A CA 1
ATOM 655 C C . GLY A 1 96 ? -9.424 6.516 -0.675 1.00 91.12 96 GLY A C 1
ATOM 656 O O . GLY A 1 96 ? -8.397 6.708 -1.344 1.00 91.12 96 GLY A O 1
ATOM 657 N N . ALA A 1 97 ? -9.387 6.288 0.643 1.00 90.62 97 ALA A N 1
ATOM 658 C CA . ALA A 1 97 ? -8.150 6.211 1.418 1.00 90.62 97 ALA A CA 1
ATOM 659 C C . ALA A 1 97 ? -7.278 5.020 0.984 1.00 90.62 97 ALA A C 1
ATOM 661 O O . ALA A 1 97 ? -6.107 5.212 0.645 1.00 90.62 97 ALA A O 1
ATOM 662 N N . ALA A 1 98 ? -7.852 3.816 0.901 1.00 94.38 98 ALA A N 1
ATOM 663 C CA . ALA A 1 98 ? -7.164 2.603 0.465 1.00 94.38 98 ALA A CA 1
ATOM 664 C C . ALA A 1 98 ? -6.586 2.750 -0.953 1.00 94.38 98 ALA A C 1
ATOM 666 O O . ALA A 1 98 ? -5.402 2.474 -1.181 1.00 94.38 98 ALA A O 1
ATOM 667 N N . ARG A 1 99 ? -7.387 3.260 -1.898 1.00 96.31 99 ARG A N 1
ATOM 668 C CA . ARG A 1 99 ? -6.972 3.516 -3.285 1.00 96.31 99 ARG A CA 1
ATOM 669 C C . ARG A 1 99 ? -5.829 4.519 -3.360 1.00 96.31 99 ARG A C 1
ATOM 671 O O . ARG A 1 99 ? -4.823 4.263 -4.023 1.00 96.31 99 ARG A O 1
ATOM 678 N N . THR A 1 100 ? -5.980 5.673 -2.713 1.00 93.75 100 THR A N 1
ATOM 679 C CA . THR A 1 100 ? -5.001 6.768 -2.790 1.00 93.75 100 THR A CA 1
ATOM 680 C C . THR A 1 100 ? -3.684 6.375 -2.140 1.00 93.75 100 THR A C 1
ATOM 682 O O . THR A 1 100 ? -2.628 6.549 -2.750 1.00 93.75 100 THR A O 1
ATOM 685 N N . ALA A 1 101 ? -3.748 5.792 -0.946 1.00 92.25 101 ALA A N 1
ATOM 686 C CA . ALA A 1 101 ? -2.572 5.382 -0.207 1.00 92.25 101 ALA A CA 1
ATOM 687 C C . ALA A 1 101 ? -1.817 4.264 -0.944 1.00 92.25 101 ALA A C 1
ATOM 689 O O . ALA A 1 101 ? -0.605 4.365 -1.125 1.00 92.25 101 ALA A O 1
ATOM 690 N N . THR A 1 102 ? -2.521 3.253 -1.469 1.00 96.38 102 THR A N 1
ATOM 691 C CA . THR A 1 102 ? -1.889 2.149 -2.214 1.00 96.38 102 THR A CA 1
ATOM 692 C C . THR A 1 102 ? -1.230 2.638 -3.503 1.00 96.38 102 THR A C 1
ATOM 694 O O . THR A 1 102 ? -0.089 2.287 -3.803 1.00 96.38 102 THR A O 1
ATOM 697 N N . ARG A 1 103 ? -1.915 3.505 -4.256 1.00 96.56 103 ARG A N 1
ATOM 698 C CA . ARG A 1 103 ? -1.367 4.124 -5.470 1.00 96.56 103 ARG A CA 1
ATOM 699 C C . ARG A 1 103 ? -0.076 4.887 -5.181 1.00 96.56 103 ARG A C 1
ATOM 701 O O . ARG A 1 103 ? 0.882 4.816 -5.949 1.00 96.56 103 ARG A O 1
ATOM 708 N N . ASP A 1 104 ? -0.058 5.638 -4.090 1.00 93.38 104 ASP A N 1
ATOM 709 C CA . ASP A 1 104 ? 1.079 6.476 -3.736 1.00 93.38 104 ASP A CA 1
ATOM 710 C C . ASP A 1 104 ? 2.228 5.670 -3.126 1.00 93.38 104 ASP A C 1
ATOM 712 O O . ASP A 1 104 ? 3.388 6.017 -3.357 1.00 93.38 104 ASP A O 1
ATOM 716 N N . ALA A 1 105 ? 1.927 4.558 -2.451 1.00 94.00 105 ALA A N 1
ATOM 717 C CA . ALA A 1 105 ? 2.924 3.576 -2.050 1.00 94.00 105 ALA A CA 1
ATOM 718 C C . ALA A 1 105 ? 3.657 3.015 -3.276 1.00 94.00 105 AL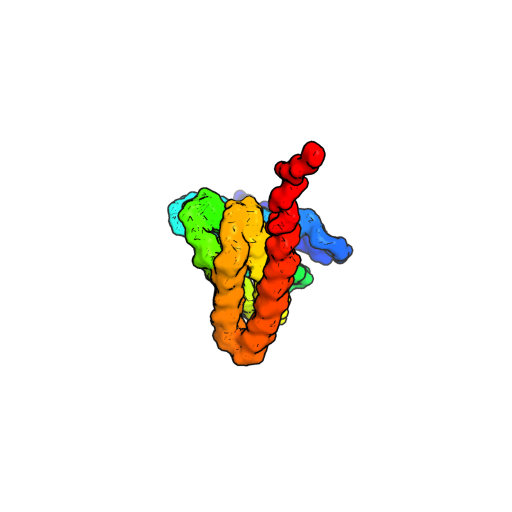A A C 1
ATOM 720 O O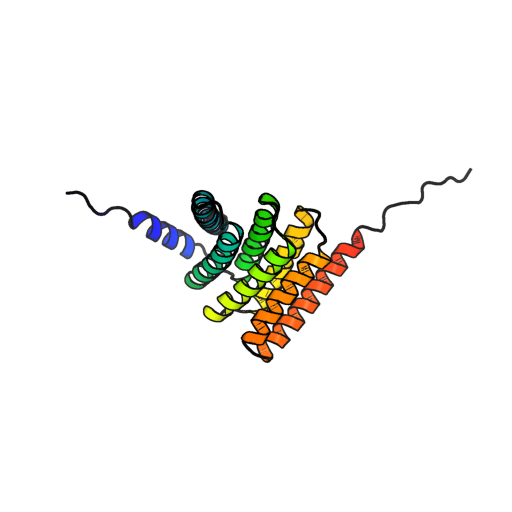 . ALA A 1 105 ? 4.871 3.156 -3.370 1.00 94.00 105 ALA A O 1
ATOM 721 N N . VAL A 1 106 ? 2.922 2.499 -4.269 1.00 96.69 106 VAL A N 1
ATOM 722 C CA . VAL A 1 106 ? 3.502 1.933 -5.503 1.00 96.69 106 VAL A CA 1
ATOM 723 C C . VAL A 1 106 ? 4.350 2.955 -6.262 1.00 96.69 106 VAL A C 1
ATOM 725 O O . VAL A 1 106 ? 5.453 2.638 -6.710 1.00 96.69 106 VAL A O 1
ATOM 728 N N . LYS A 1 107 ? 3.871 4.198 -6.383 1.00 95.62 107 LYS A N 1
ATOM 729 C CA . LYS A 1 107 ? 4.659 5.280 -6.989 1.00 95.62 107 LYS A CA 1
ATOM 730 C C . LYS A 1 107 ? 5.947 5.553 -6.224 1.00 95.62 107 LYS A C 1
ATOM 732 O O . LYS A 1 107 ? 7.011 5.589 -6.824 1.00 95.62 107 LYS A O 1
ATOM 737 N N . THR A 1 108 ? 5.857 5.706 -4.907 1.00 91.25 108 THR A N 1
ATOM 738 C CA . THR A 1 108 ? 7.030 6.024 -4.086 1.00 91.25 108 THR A CA 1
ATOM 739 C C . THR A 1 108 ? 8.043 4.888 -4.124 1.00 91.25 108 THR A C 1
ATOM 741 O O . THR A 1 108 ? 9.235 5.139 -4.244 1.00 91.25 108 THR A O 1
ATOM 744 N N . THR A 1 109 ? 7.581 3.638 -4.097 1.00 93.00 109 THR A N 1
ATOM 745 C CA . THR A 1 109 ? 8.430 2.459 -4.276 1.00 93.00 109 THR A CA 1
ATOM 746 C C . THR A 1 109 ? 9.164 2.492 -5.608 1.00 93.00 109 THR A C 1
ATOM 748 O O . THR A 1 109 ? 10.352 2.187 -5.646 1.00 93.00 109 THR A O 1
ATOM 751 N N . ARG A 1 110 ? 8.505 2.913 -6.693 1.00 95.19 110 ARG A N 1
ATOM 752 C CA . ARG A 1 110 ? 9.182 3.107 -7.977 1.00 95.19 110 ARG A CA 1
ATOM 753 C C . ARG A 1 110 ? 10.249 4.194 -7.909 1.00 95.19 110 ARG A C 1
ATOM 755 O O . ARG A 1 110 ? 11.338 3.967 -8.431 1.00 95.19 110 ARG A O 1
ATOM 762 N N . ASP A 1 111 ? 9.941 5.329 -7.287 1.00 92.56 111 ASP A N 1
ATOM 763 C CA . ASP A 1 111 ? 10.864 6.464 -7.165 1.00 92.56 111 ASP A CA 1
ATOM 764 C C . ASP A 1 111 ? 12.145 6.078 -6.410 1.00 92.56 111 ASP A C 1
ATOM 766 O O . ASP A 1 111 ? 13.224 6.563 -6.738 1.00 92.56 111 ASP A O 1
ATOM 770 N N . VAL A 1 112 ? 12.037 5.172 -5.433 1.00 89.12 112 VAL A N 1
ATOM 771 C CA . VAL A 1 112 ? 13.178 4.662 -4.652 1.00 89.12 112 VAL A CA 1
ATOM 772 C C . VAL A 1 112 ? 13.786 3.368 -5.214 1.00 89.12 112 VAL A C 1
ATOM 774 O O . VAL A 1 112 ? 14.677 2.789 -4.605 1.00 89.12 112 VAL A O 1
ATOM 777 N N . GLY A 1 113 ? 13.322 2.893 -6.377 1.00 90.56 113 GLY A N 1
ATOM 778 C CA . GLY A 1 113 ? 13.869 1.706 -7.047 1.00 90.56 113 GLY A CA 1
ATOM 779 C C . GLY A 1 113 ? 13.489 0.354 -6.426 1.00 90.56 113 GLY A C 1
ATOM 780 O O . GLY A 1 113 ? 14.149 -0.643 -6.703 1.00 90.56 113 GLY A O 1
ATOM 781 N N . GLY A 1 114 ? 12.439 0.299 -5.606 1.00 91.44 114 GLY A N 1
ATOM 782 C CA . GLY A 1 114 ? 11.971 -0.921 -4.947 1.00 91.44 114 GLY A CA 1
ATOM 783 C C . GLY A 1 114 ? 11.052 -1.811 -5.796 1.00 91.44 114 GLY A C 1
ATOM 784 O O . GLY A 1 114 ? 10.628 -1.457 -6.900 1.00 91.44 114 GLY A O 1
ATOM 785 N N . ASP A 1 115 ? 10.690 -2.972 -5.240 1.00 94.00 115 ASP A N 1
ATOM 786 C CA . ASP A 1 115 ? 9.758 -3.920 -5.864 1.00 94.00 115 ASP A CA 1
ATOM 787 C C . ASP A 1 115 ? 8.300 -3.450 -5.734 1.00 94.00 115 ASP A C 1
ATOM 789 O O . ASP A 1 115 ? 7.637 -3.610 -4.704 1.00 94.00 115 ASP A O 1
ATOM 793 N N . VAL A 1 116 ? 7.794 -2.879 -6.826 1.00 95.69 116 VAL A N 1
ATOM 794 C CA . VAL A 1 116 ? 6.421 -2.372 -6.941 1.00 95.69 116 VAL A CA 1
ATOM 795 C C . VAL A 1 116 ? 5.356 -3.464 -6.829 1.00 95.69 116 VAL A C 1
ATOM 797 O O . VAL A 1 116 ? 4.256 -3.179 -6.358 1.00 95.69 116 VAL A O 1
ATOM 800 N N . SER A 1 117 ? 5.661 -4.700 -7.235 1.00 94.88 117 SER A N 1
ATOM 801 C CA . SER A 1 117 ? 4.704 -5.812 -7.204 1.00 94.88 117 SER A CA 1
ATOM 802 C C . SER A 1 117 ? 4.543 -6.307 -5.775 1.00 94.88 117 SER A C 1
ATOM 804 O O . SER A 1 117 ? 3.420 -6.398 -5.279 1.00 94.88 117 SER A O 1
ATOM 806 N N . ARG A 1 118 ? 5.665 -6.504 -5.068 1.00 94.00 118 ARG A N 1
ATOM 807 C CA . ARG A 1 118 ? 5.664 -6.835 -3.638 1.00 94.00 118 ARG A CA 1
ATOM 808 C C . ARG A 1 118 ? 4.916 -5.780 -2.825 1.00 94.00 118 ARG A C 1
ATOM 810 O O . ARG A 1 118 ? 4.026 -6.130 -2.055 1.00 94.00 118 ARG A O 1
ATOM 817 N N . VAL A 1 119 ? 5.224 -4.496 -3.023 1.00 95.44 119 VAL A N 1
ATOM 818 C CA . VAL A 1 119 ? 4.553 -3.407 -2.293 1.00 95.44 119 VAL A CA 1
ATOM 819 C C . VAL A 1 119 ? 3.058 -3.347 -2.593 1.00 95.44 119 VAL A C 1
ATOM 821 O O . VAL A 1 119 ? 2.269 -3.167 -1.669 1.00 95.44 119 VAL A O 1
ATOM 824 N N . ALA A 1 120 ? 2.647 -3.539 -3.849 1.00 95.81 120 ALA A N 1
ATOM 825 C CA . ALA A 1 120 ? 1.231 -3.595 -4.199 1.00 95.81 120 ALA A CA 1
ATOM 826 C C . ALA A 1 120 ? 0.502 -4.736 -3.469 1.00 95.81 120 ALA A C 1
ATOM 828 O O . ALA A 1 120 ? -0.563 -4.510 -2.894 1.00 95.81 120 ALA A O 1
ATOM 829 N N . GLY A 1 121 ? 1.079 -5.942 -3.452 1.00 94.50 121 GLY A N 1
ATOM 830 C CA . GLY A 1 121 ? 0.500 -7.093 -2.753 1.00 94.50 121 GLY A CA 1
ATOM 831 C C . GLY A 1 121 ? 0.366 -6.866 -1.246 1.00 94.50 121 GLY A C 1
ATOM 832 O O . GLY A 1 121 ? -0.702 -7.078 -0.675 1.00 94.50 121 GLY A O 1
ATOM 833 N N . GLU A 1 122 ? 1.422 -6.364 -0.612 1.00 95.31 122 GLU A N 1
ATOM 834 C CA . GLU A 1 122 ? 1.457 -6.084 0.828 1.00 95.31 122 GLU A CA 1
ATOM 835 C C . GLU A 1 122 ? 0.498 -4.946 1.229 1.00 95.31 122 GLU A C 1
ATOM 837 O O . GLU A 1 122 ? -0.208 -5.039 2.236 1.00 95.31 122 GLU A O 1
ATOM 842 N N . ALA A 1 123 ? 0.378 -3.901 0.406 1.00 94.88 123 ALA A N 1
ATOM 843 C CA . ALA A 1 123 ? -0.607 -2.833 0.588 1.00 94.88 123 ALA A CA 1
ATOM 844 C C . ALA A 1 123 ? -2.056 -3.355 0.535 1.00 94.88 123 ALA A C 1
ATOM 846 O O . ALA A 1 123 ? -2.899 -2.968 1.352 1.00 94.88 123 ALA A O 1
ATOM 847 N N . ILE A 1 124 ? -2.349 -4.276 -0.389 1.00 95.94 124 ILE A N 1
ATOM 848 C CA . ILE A 1 124 ? -3.662 -4.927 -0.500 1.00 95.94 124 ILE A CA 1
ATOM 849 C C . ILE A 1 124 ? -3.942 -5.807 0.723 1.00 95.94 124 ILE A C 1
ATOM 851 O O . ILE A 1 124 ? -5.057 -5.798 1.246 1.00 95.94 124 ILE A O 1
ATOM 855 N N . GLN A 1 125 ? -2.941 -6.529 1.230 1.00 93.44 125 GLN A N 1
ATOM 856 C CA . GLN A 1 125 ? -3.083 -7.299 2.467 1.00 93.44 125 GLN A CA 1
ATOM 857 C C . GLN A 1 125 ? -3.348 -6.395 3.677 1.00 93.44 125 GLN A C 1
ATOM 859 O O . GLN A 1 125 ? -4.260 -6.677 4.456 1.00 93.44 125 GLN A O 1
ATOM 864 N N . GLY A 1 126 ? -2.622 -5.279 3.799 1.00 92.06 126 GLY A N 1
ATOM 865 C CA . GLY A 1 126 ? -2.856 -4.271 4.840 1.00 92.06 126 GLY A CA 1
ATOM 866 C C . GLY A 1 126 ? -4.261 -3.678 4.774 1.00 92.06 126 GLY A C 1
ATOM 867 O O . GLY A 1 126 ? -4.922 -3.519 5.798 1.00 92.06 126 GLY A O 1
ATOM 868 N N . THR A 1 127 ? -4.762 -3.455 3.559 1.00 95.00 127 THR A N 1
ATOM 869 C CA . THR A 1 127 ? -6.147 -3.034 3.318 1.00 95.00 127 THR A CA 1
ATOM 870 C C . THR A 1 127 ? -7.151 -4.081 3.790 1.00 95.00 127 THR A C 1
ATOM 872 O O . THR A 1 127 ? -8.095 -3.757 4.509 1.00 95.00 127 THR A O 1
ATOM 875 N N . ALA A 1 128 ? -6.940 -5.350 3.434 1.00 93.62 128 ALA A N 1
ATOM 876 C CA . ALA A 1 128 ? -7.825 -6.436 3.840 1.00 93.62 128 ALA A CA 1
ATOM 877 C C . ALA A 1 128 ? -7.861 -6.615 5.368 1.00 93.62 128 ALA A C 1
ATOM 879 O O . ALA A 1 128 ? -8.896 -6.963 5.935 1.00 93.62 128 ALA A O 1
ATOM 880 N N . GLU A 1 129 ? -6.734 -6.395 6.042 1.00 91.31 129 GLU A N 1
ATOM 881 C CA . GLU A 1 129 ? -6.639 -6.440 7.502 1.00 91.31 129 GLU A CA 1
ATOM 882 C C . GLU A 1 129 ? -7.336 -5.268 8.177 1.00 91.31 129 GLU A C 1
ATOM 884 O O . GLU A 1 129 ? -8.097 -5.503 9.116 1.00 91.31 129 GLU A O 1
ATOM 889 N N . ALA A 1 130 ? -7.137 -4.044 7.679 1.00 87.62 130 ALA A N 1
ATOM 890 C CA . ALA A 1 130 ? -7.865 -2.876 8.163 1.00 87.62 130 ALA A CA 1
ATOM 891 C C . ALA A 1 130 ? -9.375 -3.082 8.015 1.00 87.62 130 ALA A C 1
ATOM 893 O O . ALA A 1 130 ? -10.111 -2.949 8.987 1.00 87.62 130 ALA A O 1
ATOM 894 N N . ALA A 1 131 ? -9.830 -3.524 6.840 1.00 92.62 131 ALA A N 1
ATOM 895 C CA . ALA A 1 131 ? -11.241 -3.800 6.593 1.00 92.62 131 ALA A CA 1
ATOM 896 C C . ALA A 1 131 ? -11.824 -4.802 7.606 1.00 92.62 131 ALA A C 1
ATOM 898 O O . ALA A 1 131 ? -12.875 -4.549 8.189 1.00 92.62 131 ALA A O 1
ATOM 899 N N . ARG A 1 132 ? -11.107 -5.901 7.893 1.00 92.94 132 ARG A N 1
ATOM 900 C CA . ARG A 1 132 ? -11.533 -6.888 8.902 1.00 92.94 132 ARG A CA 1
ATOM 901 C C . ARG A 1 132 ? -11.606 -6.308 10.310 1.00 92.94 132 ARG A C 1
ATOM 903 O O . ARG A 1 132 ? -12.535 -6.635 11.039 1.00 92.94 132 ARG A O 1
ATOM 910 N N . ARG A 1 133 ? -10.637 -5.479 10.703 1.00 90.62 133 ARG A N 1
ATOM 911 C CA . ARG A 1 133 ? -10.614 -4.844 12.031 1.00 90.62 133 ARG A CA 1
ATOM 912 C C . ARG A 1 133 ? -11.750 -3.848 12.216 1.00 90.62 133 ARG A C 1
ATOM 914 O O . AR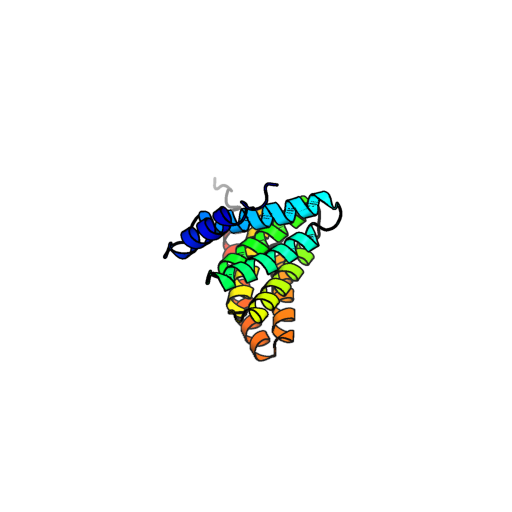G A 1 133 ? -12.296 -3.760 13.308 1.00 90.62 133 ARG A O 1
ATOM 921 N N . LEU A 1 134 ? -12.093 -3.134 11.150 1.00 89.88 134 LEU A N 1
ATOM 922 C CA . LEU A 1 134 ? -13.153 -2.133 11.142 1.00 89.88 134 LEU A CA 1
ATOM 923 C C . LEU A 1 134 ? -14.548 -2.734 10.908 1.00 89.88 134 LEU A C 1
ATOM 925 O O . LEU A 1 134 ? -15.544 -2.036 11.043 1.00 89.88 134 LEU A O 1
ATOM 929 N N . GLY A 1 135 ? -14.641 -4.018 10.544 1.00 91.56 135 GLY A N 1
ATOM 930 C CA . GLY A 1 135 ? -15.907 -4.635 10.139 1.00 91.56 135 GLY A CA 1
ATOM 931 C C . GLY A 1 135 ? -16.448 -4.106 8.802 1.00 91.56 135 GLY A C 1
ATOM 932 O O . GLY A 1 135 ? -17.639 -4.240 8.533 1.00 91.56 135 GLY A O 1
ATOM 933 N N . ALA A 1 136 ? -15.589 -3.507 7.973 1.00 92.44 136 ALA A N 1
ATOM 934 C CA . ALA A 1 136 ? -15.930 -2.988 6.652 1.00 92.44 136 ALA A CA 1
ATOM 935 C C . ALA A 1 136 ? -15.915 -4.093 5.577 1.00 92.44 136 ALA A C 1
ATOM 937 O O . ALA A 1 136 ? -15.377 -5.186 5.781 1.00 92.44 136 ALA A O 1
ATOM 938 N N . ASP A 1 137 ? -16.465 -3.796 4.396 1.00 93.06 137 ASP A N 1
ATOM 939 C CA . ASP A 1 137 ? -16.437 -4.715 3.254 1.00 93.06 137 ASP A CA 1
ATOM 940 C C . ASP A 1 137 ? -14.998 -4.911 2.742 1.00 93.06 137 ASP A C 1
ATOM 942 O O . ASP A 1 137 ? -14.443 -4.094 2.001 1.00 93.06 137 ASP A O 1
ATOM 946 N N . VAL A 1 138 ? -14.398 -6.040 3.128 1.00 93.50 138 VAL A N 1
ATOM 947 C CA . VAL A 1 138 ? -13.050 -6.449 2.712 1.00 93.50 138 VAL A CA 1
ATOM 948 C C . VAL A 1 138 ? -12.923 -6.481 1.192 1.00 93.50 138 VAL A C 1
ATOM 950 O O . VAL A 1 138 ? -11.894 -6.067 0.665 1.00 93.50 138 VAL A O 1
ATOM 953 N N . GLY A 1 139 ? -13.942 -6.974 0.486 1.00 90.81 139 GLY A N 1
ATOM 954 C CA . GLY A 1 139 ? -13.925 -7.110 -0.965 1.00 90.81 139 GLY A CA 1
ATOM 955 C C . GLY A 1 139 ? -13.915 -5.756 -1.663 1.00 90.81 139 GLY A C 1
ATOM 956 O O . GLY A 1 139 ? -13.129 -5.574 -2.594 1.00 90.81 139 GLY A O 1
ATOM 957 N N . SER A 1 140 ? -14.740 -4.815 -1.203 1.00 93.19 140 SER A N 1
ATOM 958 C CA . SER A 1 140 ? -14.783 -3.453 -1.749 1.00 93.19 140 SER A CA 1
ATOM 959 C C . SER A 1 140 ? -13.467 -2.716 -1.506 1.00 93.19 140 SER A C 1
ATOM 961 O O . SER A 1 140 ? -12.846 -2.237 -2.452 1.00 93.19 140 SER A O 1
ATOM 963 N N . LEU A 1 141 ? -12.975 -2.697 -0.262 1.00 94.50 141 LEU A N 1
ATOM 964 C CA . LEU A 1 141 ? -11.743 -1.975 0.076 1.00 94.50 141 LEU A CA 1
ATOM 965 C C . LEU A 1 141 ? -10.523 -2.554 -0.658 1.00 94.50 141 LEU A C 1
ATOM 967 O O . LEU A 1 141 ? -9.685 -1.809 -1.166 1.00 94.50 141 LEU A O 1
ATOM 971 N N . VAL A 1 142 ? -10.430 -3.884 -0.762 1.00 95.62 142 VAL A N 1
ATOM 972 C CA . VAL A 1 142 ? -9.368 -4.548 -1.532 1.00 95.62 142 VAL A CA 1
ATOM 973 C C . VAL A 1 142 ? -9.436 -4.183 -3.016 1.00 95.62 142 VAL A C 1
ATOM 975 O O . VAL A 1 142 ? -8.387 -3.973 -3.624 1.00 95.62 142 VAL A O 1
ATOM 978 N N . GLN A 1 143 ? -10.632 -4.076 -3.603 1.00 95.44 143 GLN A N 1
ATOM 979 C CA . GLN A 1 143 ? -10.793 -3.637 -4.994 1.00 95.44 143 GLN A CA 1
ATOM 980 C C . GLN A 1 143 ? -10.323 -2.192 -5.192 1.00 95.44 143 GLN A C 1
ATOM 982 O O . GLN A 1 143 ? -9.621 -1.912 -6.166 1.00 95.44 143 GLN A O 1
ATOM 987 N N . ASP A 1 144 ? -10.630 -1.296 -4.255 1.00 97.19 144 ASP A N 1
ATOM 988 C CA . ASP A 1 144 ? -10.171 0.094 -4.299 1.00 97.19 144 ASP A CA 1
ATOM 989 C C . ASP A 1 144 ? -8.643 0.202 -4.194 1.00 97.19 144 ASP A C 1
ATOM 991 O O . ASP A 1 144 ? -8.004 0.886 -5.004 1.00 97.19 144 ASP A O 1
ATOM 995 N N . ALA A 1 145 ? -8.029 -0.535 -3.263 1.00 96.31 145 ALA A N 1
ATOM 996 C CA . ALA A 1 145 ? -6.574 -0.629 -3.152 1.00 96.31 145 ALA A CA 1
ATOM 997 C C . ALA A 1 145 ? -5.937 -1.201 -4.428 1.00 96.31 145 ALA A C 1
ATOM 999 O O . ALA A 1 145 ? -4.999 -0.612 -4.972 1.00 96.31 145 ALA A O 1
ATOM 1000 N N . ALA A 1 146 ? -6.475 -2.306 -4.950 1.00 96.81 146 ALA A N 1
ATOM 1001 C CA . ALA A 1 146 ? -6.009 -2.940 -6.178 1.00 96.81 146 ALA A CA 1
ATOM 1002 C C . ALA A 1 146 ? -6.076 -1.989 -7.378 1.00 96.81 146 ALA A C 1
ATOM 1004 O O . ALA A 1 146 ? -5.117 -1.881 -8.144 1.00 96.81 146 ALA A O 1
ATOM 1005 N N . ARG A 1 147 ? -7.176 -1.242 -7.515 1.00 97.56 147 ARG A N 1
ATOM 1006 C CA . ARG A 1 147 ? -7.320 -0.210 -8.542 1.00 97.56 147 ARG A CA 1
ATOM 1007 C C . ARG A 1 147 ? -6.241 0.861 -8.399 1.00 97.56 147 ARG A C 1
ATOM 1009 O O . ARG A 1 147 ? -5.603 1.215 -9.387 1.00 97.56 147 ARG A O 1
ATOM 1016 N N . GLY A 1 148 ? -5.990 1.335 -7.179 1.00 96.81 148 GLY A N 1
ATOM 1017 C CA . GLY A 1 148 ? -4.913 2.285 -6.897 1.00 96.81 148 GLY A CA 1
ATOM 1018 C C . GLY A 1 148 ? -3.532 1.761 -7.297 1.00 96.81 148 GLY A C 1
ATOM 1019 O O . GLY A 1 148 ? -2.774 2.467 -7.966 1.00 96.81 148 GLY A O 1
ATOM 1020 N N . ALA A 1 149 ? -3.221 0.511 -6.945 1.00 97.31 149 ALA A N 1
ATOM 1021 C CA . ALA A 1 149 ? -1.964 -0.139 -7.306 1.00 97.31 149 ALA A CA 1
ATOM 1022 C C . ALA A 1 149 ? -1.781 -0.232 -8.827 1.00 97.31 149 ALA A C 1
ATOM 1024 O O . ALA A 1 149 ? -0.746 0.174 -9.356 1.00 97.31 149 ALA A O 1
ATOM 1025 N N . VAL A 1 150 ? -2.797 -0.731 -9.536 1.00 97.69 150 VAL A N 1
ATOM 1026 C CA . VAL A 1 150 ? -2.756 -0.923 -10.992 1.00 97.69 150 VAL A CA 1
ATOM 1027 C C . VAL A 1 150 ? -2.637 0.415 -11.722 1.00 97.69 150 VAL A C 1
ATOM 1029 O O . VAL A 1 150 ? -1.807 0.544 -12.614 1.00 97.69 150 VAL A O 1
ATOM 1032 N N . GLU A 1 151 ? -3.371 1.447 -11.299 1.00 97.44 151 GLU A N 1
ATOM 1033 C CA . GLU A 1 151 ? -3.263 2.796 -11.873 1.00 97.44 151 GLU A CA 1
ATOM 1034 C C . GLU A 1 151 ? -1.873 3.426 -11.688 1.00 97.44 151 GLU A C 1
ATOM 1036 O O . GLU A 1 151 ? -1.420 4.226 -12.513 1.00 97.44 151 GLU A O 1
ATOM 1041 N N . ALA A 1 152 ? -1.198 3.136 -10.574 1.00 95.75 152 ALA A N 1
ATOM 1042 C CA . ALA A 1 152 ? 0.185 3.552 -10.378 1.00 95.75 152 ALA A CA 1
ATOM 1043 C C . ALA A 1 152 ? 1.125 2.756 -11.288 1.00 95.75 152 ALA A C 1
ATOM 1045 O O . ALA A 1 152 ? 1.939 3.350 -11.990 1.00 95.75 152 ALA A O 1
ATOM 1046 N N . ALA A 1 153 ? 0.973 1.434 -11.322 1.00 95.75 153 ALA A N 1
ATOM 1047 C CA . ALA A 1 153 ? 1.808 0.529 -12.098 1.00 95.75 153 ALA A CA 1
ATOM 1048 C C . ALA A 1 153 ? 1.708 0.761 -13.613 1.00 95.75 153 ALA A C 1
ATOM 1050 O O . ALA A 1 153 ? 2.728 0.799 -14.295 1.00 95.75 153 ALA A O 1
ATOM 1051 N N . ASP A 1 154 ? 0.508 0.995 -14.141 1.00 96.75 154 ASP A N 1
ATOM 1052 C CA . ASP A 1 154 ? 0.305 1.295 -15.560 1.00 96.75 154 ASP A CA 1
ATOM 1053 C C . ASP A 1 154 ? 0.962 2.624 -15.962 1.00 96.75 154 ASP A C 1
ATOM 1055 O O . ASP A 1 154 ? 1.488 2.736 -17.068 1.00 96.75 154 ASP A O 1
ATOM 1059 N N . ARG A 1 155 ? 1.017 3.606 -15.049 1.00 95.69 155 ARG A N 1
ATOM 1060 C CA . ARG A 1 155 ? 1.770 4.853 -15.270 1.00 95.69 155 ARG A CA 1
ATOM 1061 C C . ARG A 1 155 ? 3.284 4.665 -15.239 1.00 95.69 155 ARG A C 1
ATOM 1063 O O . ARG A 1 155 ? 3.994 5.468 -15.833 1.00 95.69 155 ARG A O 1
ATOM 1070 N N . ILE A 1 156 ? 3.774 3.636 -14.553 1.00 93.88 156 ILE A N 1
ATOM 1071 C CA . ILE A 1 156 ? 5.195 3.270 -14.551 1.00 93.88 156 ILE A CA 1
ATOM 1072 C C . ILE A 1 156 ? 5.560 2.574 -15.866 1.00 93.88 156 ILE A C 1
ATOM 1074 O O . ILE A 1 156 ? 6.630 2.817 -16.421 1.00 93.88 156 ILE A O 1
ATOM 1078 N N . GLY A 1 157 ? 4.675 1.708 -16.361 1.00 95.31 157 GLY A N 1
ATOM 1079 C CA . GLY A 1 157 ? 4.798 1.067 -17.663 1.00 95.31 157 GLY A CA 1
ATOM 1080 C C . GLY A 1 157 ? 4.038 -0.254 -17.753 1.00 95.31 157 GLY A C 1
ATOM 1081 O O . GLY A 1 157 ? 3.701 -0.884 -16.750 1.00 95.31 157 GLY A O 1
ATOM 1082 N N . SER A 1 158 ? 3.813 -0.732 -18.978 1.00 93.12 158 SER A N 1
ATOM 1083 C CA . SER A 1 158 ? 2.967 -1.906 -19.235 1.00 93.12 158 SER A CA 1
ATOM 1084 C C . SER A 1 158 ? 3.478 -3.198 -18.581 1.00 93.12 158 SER A C 1
ATOM 1086 O O . SER A 1 158 ? 2.675 -4.052 -18.209 1.00 93.12 158 SER A O 1
ATOM 1088 N N . ALA A 1 159 ? 4.798 -3.360 -18.428 1.00 92.94 159 ALA A N 1
ATOM 1089 C CA . ALA A 1 159 ? 5.380 -4.505 -17.725 1.00 92.94 159 ALA A CA 1
ATOM 1090 C C . ALA A 1 159 ? 5.063 -4.472 -16.220 1.00 92.94 159 ALA A C 1
ATOM 1092 O O . ALA A 1 159 ? 4.598 -5.474 -15.680 1.00 92.94 159 ALA A O 1
ATOM 1093 N N . ALA A 1 160 ? 5.227 -3.311 -15.577 1.00 90.75 160 ALA A N 1
ATOM 1094 C CA . ALA A 1 160 ? 4.872 -3.115 -14.172 1.00 90.75 160 ALA A CA 1
ATOM 1095 C C . ALA A 1 160 ? 3.369 -3.328 -13.950 1.00 90.75 160 ALA A C 1
ATOM 1097 O O . ALA A 1 160 ? 2.977 -4.062 -13.048 1.00 90.75 160 ALA A O 1
ATOM 1098 N N . GLY A 1 161 ? 2.528 -2.771 -14.825 1.00 94.88 161 GLY A N 1
ATOM 1099 C CA . GLY A 1 161 ? 1.082 -2.983 -14.788 1.00 94.88 161 GLY A CA 1
ATOM 1100 C C . GLY A 1 161 ? 0.677 -4.458 -14.866 1.00 94.88 161 GLY A C 1
ATOM 1101 O O . GLY A 1 161 ? -0.197 -4.903 -14.124 1.00 94.88 161 GLY A O 1
ATOM 1102 N N . ARG A 1 162 ? 1.322 -5.252 -15.736 1.00 95.75 162 ARG A N 1
ATOM 1103 C CA . ARG A 1 162 ? 1.079 -6.705 -15.818 1.00 95.75 162 ARG A CA 1
ATOM 1104 C C . ARG A 1 162 ? 1.512 -7.440 -14.552 1.00 95.75 162 ARG A C 1
ATOM 1106 O O . ARG A 1 162 ? 0.740 -8.255 -14.059 1.00 95.75 162 ARG A O 1
ATOM 1113 N N . ALA A 1 163 ? 2.702 -7.141 -14.033 1.00 94.25 163 ALA A N 1
ATOM 1114 C CA . ALA A 1 163 ? 3.211 -7.771 -12.818 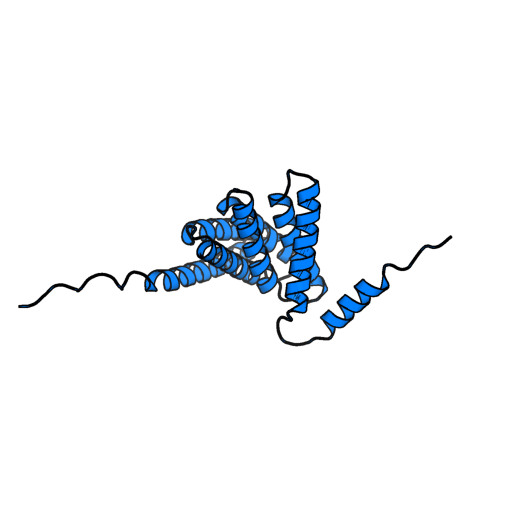1.00 94.25 163 ALA A CA 1
ATOM 1115 C C . ALA A 1 163 ? 2.297 -7.484 -11.616 1.00 94.25 163 ALA A C 1
ATOM 1117 O O . ALA A 1 163 ? 1.846 -8.408 -10.946 1.00 94.25 163 ALA A O 1
ATOM 1118 N N . VAL A 1 164 ? 1.903 -6.221 -11.428 1.00 95.94 164 VAL A N 1
ATOM 1119 C CA . VAL A 1 164 ? 0.981 -5.826 -10.355 1.00 95.94 164 VAL A CA 1
ATOM 1120 C C . VAL A 1 164 ? -0.392 -6.473 -10.522 1.00 95.94 164 VAL A C 1
ATOM 1122 O O . VAL A 1 164 ? -0.945 -6.949 -9.537 1.00 95.94 164 VAL A O 1
ATOM 1125 N N . ARG A 1 165 ? -0.946 -6.563 -11.740 1.00 95.56 165 ARG A N 1
ATOM 1126 C CA . ARG A 1 165 ? -2.213 -7.284 -11.974 1.00 95.56 165 ARG A CA 1
ATOM 1127 C C . ARG A 1 165 ? -2.131 -8.764 -11.588 1.00 95.56 165 ARG A C 1
ATOM 1129 O O . ARG A 1 165 ? -3.098 -9.277 -11.029 1.00 95.56 165 ARG A O 1
ATOM 1136 N N . ALA A 1 166 ? -1.006 -9.432 -11.850 1.00 94.31 166 ALA A N 1
ATOM 1137 C CA . ALA A 1 166 ? -0.797 -10.816 -11.424 1.00 94.31 166 ALA A CA 1
ATOM 1138 C C . ALA A 1 166 ? -0.777 -10.924 -9.891 1.00 94.31 166 ALA A C 1
ATOM 1140 O O . ALA A 1 166 ? -1.548 -11.695 -9.323 1.00 94.31 166 ALA A O 1
ATOM 1141 N N . THR A 1 167 ? -0.005 -10.068 -9.214 1.00 92.25 167 THR A N 1
ATOM 1142 C CA . THR A 1 167 ? 0.041 -10.030 -7.744 1.00 92.25 167 THR A CA 1
ATOM 1143 C C . THR A 1 167 ? -1.315 -9.694 -7.119 1.00 92.25 167 THR A C 1
ATOM 1145 O O . THR A 1 167 ? -1.706 -10.287 -6.117 1.00 92.2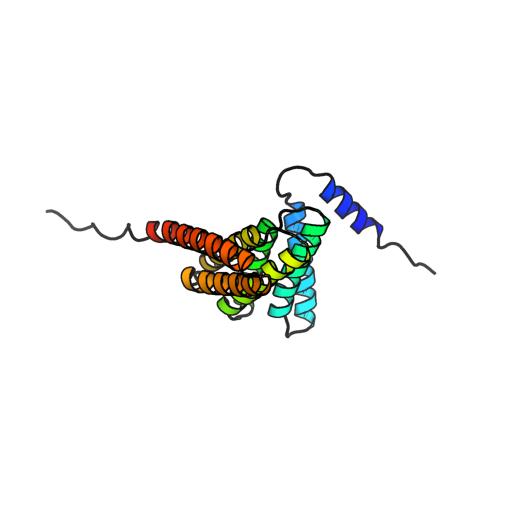5 167 THR A O 1
ATOM 1148 N N . VAL A 1 168 ? -2.072 -8.767 -7.711 1.00 89.69 168 VAL A N 1
ATOM 1149 C CA . VAL A 1 168 ? -3.440 -8.435 -7.288 1.00 89.69 168 VAL A CA 1
ATOM 1150 C C . VAL A 1 168 ? -4.344 -9.661 -7.394 1.00 89.69 168 VAL A C 1
ATOM 1152 O O . VAL A 1 168 ? -5.081 -9.950 -6.454 1.00 89.69 168 VAL A O 1
ATOM 1155 N N . ALA A 1 169 ? -4.301 -10.391 -8.512 1.00 89.75 169 ALA A N 1
ATOM 1156 C CA . ALA A 1 169 ? -5.132 -11.576 -8.709 1.00 89.75 169 ALA A CA 1
ATOM 1157 C C . ALA A 1 169 ? -4.830 -12.664 -7.665 1.00 89.75 169 ALA A C 1
ATOM 1159 O O . ALA A 1 169 ? -5.757 -13.271 -7.120 1.00 89.75 169 ALA A O 1
ATOM 1160 N N . GLU A 1 170 ? -3.554 -12.863 -7.335 1.00 87.81 170 GLU A N 1
ATOM 1161 C CA . GLU A 1 170 ? -3.120 -13.763 -6.263 1.00 87.81 170 GLU A CA 1
ATOM 1162 C C . GLU A 1 170 ? -3.616 -13.290 -4.891 1.00 87.81 170 GLU A C 1
ATOM 1164 O O . GLU A 1 170 ? -4.229 -14.065 -4.153 1.00 87.81 170 GLU A O 1
ATOM 1169 N N . ALA A 1 171 ? -3.431 -12.007 -4.567 1.00 81.19 171 ALA A N 1
ATOM 1170 C CA . ALA A 1 171 ? -3.852 -11.430 -3.293 1.00 81.19 171 ALA A CA 1
ATOM 1171 C C . ALA A 1 171 ? -5.376 -11.520 -3.091 1.00 81.19 171 ALA A C 1
ATOM 1173 O O . ALA A 1 171 ? -5.837 -11.933 -2.027 1.00 81.19 171 ALA A O 1
ATOM 1174 N N . VAL A 1 172 ? -6.164 -11.197 -4.121 1.00 80.94 172 VAL A N 1
ATOM 1175 C CA . VAL A 1 172 ? -7.636 -11.277 -4.102 1.00 80.94 172 VAL A CA 1
ATOM 1176 C C . VAL A 1 172 ? -8.120 -12.727 -4.005 1.00 80.94 172 VAL A C 1
ATOM 1178 O O . VAL A 1 172 ? -9.079 -13.029 -3.294 1.00 80.94 172 VAL A O 1
ATOM 1181 N N . SER A 1 173 ? -7.451 -13.659 -4.684 1.00 81.06 173 SER A N 1
ATOM 1182 C CA . SER A 1 173 ? -7.778 -15.085 -4.567 1.00 81.06 173 SER A CA 1
ATOM 1183 C C . SER A 1 173 ? -7.491 -15.602 -3.154 1.00 81.06 173 SER A C 1
ATOM 1185 O O . SER A 1 173 ? -8.309 -16.320 -2.572 1.00 81.06 173 SER A O 1
ATOM 1187 N N . GLY A 1 174 ? -6.373 -15.169 -2.565 1.00 73.94 174 GLY A N 1
ATOM 1188 C CA . GLY A 1 174 ? -6.007 -15.469 -1.184 1.00 73.94 174 GLY A CA 1
ATOM 1189 C C . GLY A 1 174 ? -7.025 -14.947 -0.168 1.00 73.94 174 GLY A C 1
ATOM 1190 O O . GLY A 1 174 ? -7.395 -15.674 0.754 1.00 73.94 174 GLY A O 1
ATOM 1191 N N . THR A 1 175 ? -7.553 -13.731 -0.345 1.00 66.06 175 THR A N 1
ATOM 1192 C CA . THR A 1 175 ? -8.586 -13.188 0.557 1.00 66.06 175 THR A CA 1
ATOM 1193 C C . THR A 1 175 ? -9.919 -13.927 0.424 1.00 66.06 175 THR A C 1
ATOM 1195 O O . THR A 1 175 ? -10.557 -14.212 1.441 1.00 66.06 175 THR A O 1
ATOM 1198 N N . LYS A 1 176 ? -10.317 -14.332 -0.790 1.00 60.69 176 LYS A N 1
ATOM 1199 C CA . LYS A 1 176 ? -11.546 -15.113 -1.021 1.00 60.69 176 LYS A CA 1
ATOM 1200 C C . LYS A 1 176 ? -11.489 -16.506 -0.379 1.00 60.69 176 LYS A C 1
ATOM 1202 O O . LYS A 1 176 ? -12.473 -16.954 0.209 1.00 60.69 176 LYS A O 1
ATOM 1207 N N . ALA A 1 177 ? -10.326 -17.160 -0.408 1.00 58.38 177 ALA A N 1
ATOM 1208 C CA . ALA A 1 177 ? -10.105 -18.450 0.256 1.00 58.38 177 ALA A CA 1
ATOM 1209 C C . ALA A 1 177 ? -10.164 -18.371 1.798 1.00 58.38 177 ALA A C 1
ATOM 1211 O O . ALA A 1 177 ? -10.391 -19.382 2.470 1.00 58.38 177 ALA A O 1
ATOM 1212 N N . LEU A 1 178 ? -9.966 -17.178 2.367 1.00 51.31 178 LEU A N 1
ATOM 1213 C CA . LEU A 1 178 ? -10.069 -16.919 3.805 1.00 51.31 178 LEU A CA 1
ATOM 1214 C C . LEU A 1 178 ? -11.495 -16.517 4.221 1.00 51.31 178 LEU A C 1
ATOM 1216 O O . LEU A 1 178 ? -11.942 -16.923 5.291 1.00 51.31 178 LEU A O 1
ATOM 1220 N N . GLY A 1 179 ? -12.235 -15.800 3.366 1.00 45.91 179 GLY A N 1
ATOM 1221 C CA . GLY A 1 179 ? -13.643 -15.444 3.598 1.00 45.91 179 GLY A CA 1
ATOM 1222 C C . GLY A 1 179 ? -14.617 -16.628 3.520 1.00 45.91 179 GLY A C 1
ATOM 1223 O O . GLY A 1 179 ? -15.624 -16.643 4.218 1.00 45.91 179 GLY A O 1
ATOM 1224 N N . GLY A 1 180 ? -14.293 -17.670 2.746 1.00 37.59 180 GLY A N 1
ATOM 1225 C CA . GLY A 1 180 ? -15.149 -18.856 2.597 1.00 37.59 180 GLY A CA 1
ATOM 1226 C C . GLY A 1 180 ? -15.210 -19.798 3.809 1.00 37.59 180 GLY A C 1
ATOM 1227 O O . GLY A 1 180 ? -16.010 -20.729 3.807 1.00 37.59 180 GLY A O 1
ATOM 1228 N N . ARG A 1 181 ? -14.389 -19.600 4.852 1.00 42.06 181 ARG A N 1
ATOM 1229 C CA . ARG A 1 181 ? -14.352 -20.506 6.021 1.00 42.06 181 ARG A CA 1
ATOM 1230 C C . ARG A 1 181 ? -15.300 -20.121 7.160 1.00 42.06 181 ARG A C 1
ATOM 1232 O O . ARG A 1 181 ? -15.364 -20.861 8.136 1.00 42.06 181 ARG A O 1
ATOM 1239 N N . HIS A 1 182 ? -16.028 -19.006 7.056 1.00 41.97 182 HIS A N 1
ATOM 1240 C CA . HIS A 1 182 ? -16.856 -18.499 8.160 1.00 41.97 182 HIS A CA 1
ATOM 1241 C C . HIS A 1 182 ? -18.382 -18.659 7.982 1.00 41.97 182 HIS A C 1
ATOM 1243 O O . HIS A 1 182 ? -19.118 -18.340 8.913 1.00 41.97 182 HIS A O 1
ATOM 1249 N N . ASP A 1 183 ? -18.855 -19.242 6.870 1.00 41.38 183 ASP A N 1
ATOM 1250 C CA . ASP A 1 183 ? -20.293 -19.431 6.561 1.00 41.38 183 ASP A CA 1
ATOM 1251 C C . ASP A 1 183 ? -20.814 -20.880 6.719 1.00 41.38 183 ASP A C 1
ATOM 1253 O O . ASP A 1 183 ? -21.895 -21.229 6.251 1.00 41.38 183 ASP A O 1
ATOM 1257 N N . GLY A 1 184 ? -20.072 -21.760 7.404 1.00 41.44 184 GLY A N 1
ATOM 1258 C CA . GLY A 1 184 ? -20.429 -23.184 7.538 1.00 41.44 184 GLY A CA 1
ATOM 1259 C C . GLY A 1 184 ? -21.125 -23.611 8.839 1.00 41.44 184 GLY A C 1
ATOM 1260 O O . GLY A 1 184 ? -21.508 -24.771 8.962 1.00 41.44 184 GLY A O 1
ATOM 1261 N N . ALA A 1 185 ? -21.277 -22.733 9.836 1.00 45.75 185 ALA A N 1
ATOM 1262 C CA . ALA A 1 185 ? -21.640 -23.147 11.198 1.00 45.75 185 ALA A CA 1
ATOM 1263 C C . ALA A 1 185 ? -22.955 -22.541 11.713 1.00 45.75 185 ALA A C 1
ATOM 1265 O O . ALA A 1 185 ? -23.022 -22.054 12.840 1.00 45.75 185 ALA A O 1
ATOM 1266 N N . ARG A 1 186 ? -24.039 -22.604 10.932 1.00 49.78 186 ARG A N 1
ATOM 1267 C CA . ARG A 1 186 ? -25.393 -22.526 11.501 1.00 49.78 186 ARG A CA 1
ATOM 1268 C C . ARG A 1 186 ? -26.333 -23.541 10.856 1.00 49.78 186 ARG A C 1
ATOM 1270 O O . ARG A 1 186 ? -26.521 -23.587 9.650 1.00 49.78 186 ARG A O 1
ATOM 1277 N N . THR A 1 187 ? -27.019 -24.248 11.751 1.00 50.75 187 THR A N 1
ATOM 1278 C CA . THR A 1 187 ? -28.222 -25.069 11.553 1.00 50.75 187 THR A CA 1
ATOM 1279 C C . THR A 1 187 ? -28.002 -26.566 11.289 1.00 50.75 187 THR A C 1
ATOM 1281 O O . THR A 1 187 ? -27.949 -27.052 10.173 1.00 50.75 187 THR A O 1
ATOM 1284 N N . THR A 1 188 ? -27.979 -27.343 12.373 1.00 49.94 188 THR A N 1
ATOM 1285 C CA . THR A 1 188 ? -28.748 -28.600 12.473 1.00 49.94 188 THR A CA 1
ATOM 1286 C C . THR A 1 188 ? -28.981 -28.926 13.950 1.00 49.94 188 THR A C 1
ATOM 1288 O O . THR A 1 188 ? -28.452 -29.867 14.528 1.00 49.94 188 THR A O 1
ATOM 1291 N N . ARG A 1 189 ? -29.817 -28.107 14.599 1.00 57.06 189 ARG A N 1
ATOM 1292 C CA . ARG A 1 189 ? -30.507 -28.487 15.839 1.00 57.06 189 ARG A CA 1
ATOM 1293 C C . ARG A 1 189 ? -32.000 -28.593 15.541 1.00 57.06 189 ARG A C 1
ATOM 1295 O O . ARG A 1 189 ? -32.748 -27.660 15.803 1.00 57.06 189 ARG A O 1
ATOM 1302 N N . ARG A 1 190 ? -32.433 -29.723 14.979 1.00 51.28 190 ARG A N 1
ATOM 1303 C CA . ARG A 1 190 ? -33.813 -30.236 15.089 1.00 51.28 190 ARG A CA 1
ATOM 1304 C C . ARG A 1 190 ? -33.742 -31.763 15.077 1.00 51.28 190 ARG A C 1
ATOM 1306 O O . ARG A 1 190 ? -33.365 -32.360 14.082 1.00 51.28 190 ARG A O 1
ATOM 1313 N N . ARG A 1 191 ? -33.811 -32.349 16.275 1.00 54.47 191 ARG A N 1
ATOM 1314 C CA . ARG A 1 191 ? -34.962 -33.128 16.765 1.00 54.47 191 ARG A CA 1
ATOM 1315 C C . ARG A 1 191 ? -35.225 -34.376 15.917 1.00 54.47 191 ARG A C 1
ATOM 1317 O O . ARG A 1 191 ? -35.858 -34.287 14.873 1.00 54.47 191 ARG A O 1
ATOM 1324 N N . ARG A 1 192 ? -34.834 -35.532 16.448 1.00 49.72 192 ARG A N 1
ATOM 1325 C CA . ARG A 1 192 ? -35.597 -36.766 16.266 1.00 49.72 192 ARG A CA 1
ATOM 1326 C C . ARG A 1 192 ? -36.051 -37.223 17.648 1.00 49.72 192 ARG A C 1
ATOM 1328 O O . ARG A 1 192 ? -35.218 -37.434 18.526 1.00 49.72 192 ARG A O 1
ATOM 1335 N N . ALA A 1 193 ? -37.368 -37.175 17.824 1.00 53.66 193 ALA A N 1
ATOM 1336 C CA . ALA A 1 193 ? -38.094 -38.094 18.683 1.00 53.66 193 ALA A CA 1
ATOM 1337 C C . ALA A 1 193 ? -38.140 -39.462 17.989 1.00 53.66 193 ALA A C 1
ATOM 1339 O O . ALA A 1 193 ? -37.964 -39.473 16.743 1.00 53.66 193 ALA A O 1
#

Foldseek 3Di:
DDDDDDPPVVVVLLVVVLVDPDDPDVSLVVVLVVLLVVLQVVVVVVPDCNLVSLLVSLLVQLVVCLVSVHDLLQSLLQSLLVSLVSCVVVVHDSLQSLLSSLLSSLLSCVVSPHDSQSNLLSSLNSQLVSCVVVVHDNLSSSVSNLNSSLVNQVVVHPVSNVSNVVSSVVSNVVSVVVVVPPPPDDDDPDDDD

pLDDT: mean 73.43, std 21.48, range [34.81, 97.69]

Sequence (193 aa):
MTRSSHNGSFEQAIQKAVSGGGTVSVGLVNLVKNTLVTAISGARDVGGEMGTAAVAAVRGSIRAASEIGADLGAVARYSIMGTIEAAEQIGGELGGAARTATRDAVKTTRDVGGDVSRVAGEAIQGTAEAARRLGADVGSLVQDAARGAVEAADRIGSAAGRAVRATVAEAVSGTKALGGRHDGARTTRRRRA